Protein AF-A0A2M7CJ22-F1 (afdb_monomer)

pLDDT: mean 80.81, std 22.73, range [29.3, 98.69]

Sequence (287 aa):
MENFEKQFNQPKPPEEAKNPEPKQEVPSVSESPQSPPENLNKSTESPTENQKKVEGQEKNLKLEEIRHDVESISDRLGKPIEEGIKETVVMFKANELPTSDSCEGHIERGLPVPYVEVSPSNEPEERFVGQNEAFEKVAKKYNITPEEAKTSKIDEAYWEAMKECSQNEETEEYQKWNKENEKLLANSHNLLEEFYKERQVEPDEKLEIDEGVGNFRIHNGGEDYQPIIENGGEFSEEEKKARAEKLEKYRPEMKEFTTFLKEKYFNKGNLSERESESKDLKTMRKL

Structure (mmCIF, N/CA/C/O backbone):
data_AF-A0A2M7CJ22-F1
#
_entry.id   AF-A0A2M7CJ22-F1
#
loop_
_atom_site.group_PDB
_atom_site.id
_atom_site.type_symbol
_atom_site.label_atom_id
_atom_site.label_alt_id
_atom_site.label_comp_id
_atom_site.label_asym_id
_atom_site.label_entity_id
_atom_site.label_seq_id
_atom_site.pdbx_PDB_ins_code
_atom_site.Cartn_x
_atom_site.Cartn_y
_atom_site.Cartn_z
_atom_site.occupancy
_atom_site.B_iso_or_equiv
_atom_site.auth_seq_id
_atom_site.auth_comp_id
_atom_site.auth_asym_id
_atom_site.auth_atom_id
_atom_site.pdbx_PDB_model_num
ATOM 1 N N . MET A 1 1 ? -3.984 6.777 -23.350 1.00 39.31 1 MET A N 1
ATOM 2 C CA . MET A 1 1 ? -2.614 6.239 -23.197 1.00 39.31 1 MET A CA 1
ATOM 3 C C . MET A 1 1 ? -1.659 7.229 -22.521 1.00 39.31 1 MET A C 1
ATOM 5 O O . MET A 1 1 ? -0.644 6.778 -22.029 1.00 39.31 1 MET A O 1
ATOM 9 N N . GLU A 1 2 ? -1.984 8.522 -22.387 1.00 29.30 2 GLU A N 1
ATOM 10 C CA . GLU A 1 2 ? -1.102 9.534 -21.752 1.00 29.30 2 GLU A CA 1
ATOM 11 C C . GLU A 1 2 ? -1.024 9.487 -20.204 1.00 29.30 2 GLU A C 1
ATOM 13 O O . GLU A 1 2 ? -0.376 10.335 -19.605 1.00 29.30 2 GLU A O 1
ATOM 18 N N . ASN A 1 3 ? -1.672 8.522 -19.536 1.00 33.72 3 ASN A N 1
ATOM 19 C CA . ASN A 1 3 ? -1.789 8.491 -18.066 1.00 33.72 3 ASN A CA 1
ATOM 20 C C . ASN A 1 3 ? -0.863 7.481 -17.357 1.00 33.72 3 ASN A C 1
ATOM 22 O O . ASN A 1 3 ? -0.934 7.373 -16.140 1.00 33.72 3 ASN A O 1
ATOM 26 N N . PHE A 1 4 ? -0.023 6.734 -18.086 1.00 36.09 4 PHE A N 1
ATOM 27 C CA . PHE A 1 4 ? 0.809 5.656 -17.513 1.00 36.09 4 PHE A CA 1
ATOM 28 C C . PHE A 1 4 ? 2.272 6.053 -17.222 1.00 36.09 4 PHE A C 1
ATOM 30 O O . PHE A 1 4 ? 2.969 5.320 -16.533 1.00 36.09 4 PHE A O 1
ATOM 37 N N . GLU A 1 5 ? 2.747 7.204 -17.711 1.00 34.97 5 GLU A N 1
ATOM 38 C CA . GLU A 1 5 ? 4.165 7.621 -17.621 1.00 34.97 5 GLU A CA 1
ATOM 39 C C . GLU A 1 5 ? 4.524 8.413 -16.342 1.00 34.97 5 GLU A C 1
ATOM 41 O O . GLU A 1 5 ? 5.618 8.965 -16.249 1.00 34.97 5 GLU A O 1
ATOM 46 N N . LYS A 1 6 ? 3.614 8.533 -15.361 1.00 34.62 6 LYS A N 1
ATOM 47 C CA . LYS A 1 6 ? 3.785 9.443 -14.204 1.00 34.62 6 LYS A CA 1
ATOM 48 C C . LYS A 1 6 ? 4.106 8.802 -12.854 1.00 34.62 6 LYS A C 1
ATOM 50 O O . LYS A 1 6 ? 4.401 9.539 -11.916 1.00 34.62 6 LYS A O 1
ATOM 55 N N . GLN A 1 7 ? 4.055 7.481 -12.730 1.00 39.56 7 GLN A N 1
ATOM 56 C CA . GLN A 1 7 ? 4.363 6.787 -11.477 1.00 39.56 7 GLN A CA 1
ATOM 57 C C . GLN A 1 7 ? 5.668 5.986 -11.613 1.00 39.56 7 GLN A C 1
ATOM 59 O O . GLN A 1 7 ? 5.997 5.503 -12.693 1.00 39.56 7 GLN A O 1
ATOM 64 N N . PHE A 1 8 ? 6.374 5.828 -10.488 1.00 39.88 8 PHE A N 1
ATOM 65 C CA . PHE A 1 8 ? 7.567 4.982 -10.307 1.00 39.88 8 PHE A CA 1
ATOM 66 C C . PHE A 1 8 ? 8.873 5.470 -10.956 1.00 39.88 8 PHE A C 1
ATOM 68 O O . PHE A 1 8 ? 9.401 4.875 -11.890 1.00 39.88 8 PHE A O 1
ATOM 75 N N . ASN A 1 9 ? 9.473 6.493 -10.341 1.00 31.48 9 ASN A N 1
ATOM 76 C CA . ASN A 1 9 ? 10.910 6.746 -10.434 1.00 31.48 9 ASN A CA 1
ATOM 77 C C . ASN A 1 9 ? 11.497 6.686 -9.008 1.00 31.48 9 ASN A C 1
ATOM 79 O O . ASN A 1 9 ? 11.235 7.579 -8.204 1.00 31.48 9 ASN A O 1
ATOM 83 N N . GLN A 1 10 ? 12.203 5.601 -8.661 1.00 34.78 10 GLN A N 1
ATOM 84 C CA . GLN A 1 10 ? 12.826 5.399 -7.341 1.00 34.78 10 GLN A CA 1
ATOM 85 C C . GLN A 1 10 ? 14.351 5.220 -7.476 1.00 34.78 10 GLN A C 1
ATOM 87 O O . GLN A 1 10 ? 14.799 4.457 -8.338 1.00 34.78 10 GLN A O 1
ATOM 92 N N . PRO A 1 11 ? 15.172 5.867 -6.625 1.00 33.25 11 PRO A N 1
ATOM 93 C CA . PRO A 1 11 ? 16.627 5.754 -6.688 1.00 33.25 11 PRO A CA 1
ATOM 94 C C . PRO A 1 11 ? 17.157 4.398 -6.179 1.00 33.25 11 PRO A C 1
ATOM 96 O O . PRO A 1 11 ? 16.593 3.760 -5.292 1.00 33.25 11 PRO A O 1
ATOM 99 N N . LYS A 1 12 ? 18.294 3.962 -6.740 1.00 35.56 12 LYS A N 1
ATOM 100 C CA . LYS A 1 12 ? 18.978 2.701 -6.389 1.00 35.56 12 LYS A CA 1
ATOM 101 C C . LYS A 1 12 ? 19.556 2.742 -4.958 1.00 35.56 12 LYS A C 1
ATOM 103 O O . LYS A 1 12 ? 20.212 3.728 -4.621 1.00 35.56 12 LYS A O 1
ATOM 108 N N . PRO A 1 13 ? 19.428 1.668 -4.152 1.00 33.00 13 PRO A N 1
ATOM 109 C CA . PRO A 1 13 ? 20.112 1.565 -2.863 1.00 33.00 13 PRO A CA 1
ATOM 110 C C . PRO A 1 13 ? 21.631 1.324 -3.026 1.00 33.00 13 PRO A C 1
ATOM 112 O O . PRO A 1 13 ? 22.051 0.741 -4.031 1.00 33.00 13 PRO A O 1
ATOM 115 N N . PRO A 1 14 ? 22.461 1.750 -2.051 1.00 34.50 14 PRO A N 1
ATOM 116 C CA . PRO A 1 14 ? 23.910 1.549 -2.063 1.00 34.50 14 PRO A CA 1
ATOM 117 C C . PRO A 1 14 ? 24.340 0.123 -1.667 1.00 34.50 14 PRO A C 1
ATOM 119 O O . PRO A 1 14 ? 23.588 -0.640 -1.066 1.00 34.50 14 PRO A O 1
ATOM 122 N N . GLU A 1 15 ? 25.581 -0.211 -2.021 1.00 34.69 15 GLU A N 1
ATOM 123 C CA . GLU A 1 15 ? 26.183 -1.552 -1.981 1.00 34.69 15 GLU A CA 1
ATOM 124 C C . GLU A 1 15 ? 26.549 -2.027 -0.552 1.00 34.69 15 GLU A C 1
ATOM 126 O O . GLU A 1 15 ? 27.020 -1.246 0.278 1.00 34.69 15 GLU A O 1
ATOM 131 N N . GLU A 1 16 ? 26.334 -3.315 -0.251 1.00 35.34 16 GLU A N 1
ATOM 132 C CA . GLU A 1 16 ? 26.453 -3.881 1.106 1.00 35.34 16 GLU A CA 1
ATOM 133 C C . GLU A 1 16 ? 27.897 -4.052 1.618 1.00 35.34 16 GLU A C 1
ATOM 135 O O . GLU A 1 16 ? 28.786 -4.543 0.918 1.00 35.34 16 GLU A O 1
ATOM 140 N N . ALA A 1 17 ? 28.098 -3.800 2.918 1.00 34.69 17 ALA A N 1
ATOM 141 C CA . ALA A 1 17 ? 29.306 -4.179 3.652 1.00 34.69 17 ALA A CA 1
ATOM 142 C C . ALA A 1 17 ? 29.043 -5.389 4.572 1.00 34.69 17 ALA A C 1
ATOM 144 O O . ALA A 1 17 ? 28.195 -5.340 5.461 1.00 34.69 17 ALA A O 1
ATOM 145 N N . LYS A 1 18 ? 29.809 -6.474 4.393 1.00 43.41 18 LYS A N 1
ATOM 146 C CA . LYS A 1 18 ? 29.696 -7.718 5.182 1.00 43.41 18 LYS A CA 1
ATOM 147 C C . LYS A 1 18 ? 30.340 -7.600 6.569 1.00 43.41 18 LYS A C 1
ATOM 149 O O . LYS A 1 18 ? 31.459 -7.105 6.673 1.00 43.41 18 LYS A O 1
ATOM 154 N N . ASN A 1 19 ? 29.710 -8.176 7.599 1.00 35.16 19 ASN A N 1
ATOM 155 C CA . ASN A 1 19 ? 30.361 -8.575 8.861 1.00 35.16 19 ASN A CA 1
ATOM 156 C C . ASN A 1 19 ? 29.537 -9.668 9.604 1.00 35.16 19 ASN A C 1
ATOM 158 O O . ASN A 1 19 ? 28.451 -9.991 9.123 1.00 35.16 19 ASN A O 1
ATOM 162 N N . PRO A 1 20 ? 30.051 -10.340 10.664 1.00 37.25 20 PRO A N 1
ATOM 163 C CA . PRO A 1 20 ? 29.868 -11.789 10.812 1.00 37.25 20 PRO A CA 1
ATOM 164 C C . PRO A 1 20 ? 29.051 -12.241 12.044 1.00 37.25 20 PRO A C 1
ATOM 166 O O . PRO A 1 20 ? 28.600 -11.442 12.859 1.00 37.25 20 PRO A O 1
ATOM 169 N N . GLU A 1 21 ? 28.897 -13.564 12.150 1.00 41.34 21 GLU A N 1
ATOM 170 C CA . GLU A 1 21 ? 28.065 -14.334 13.091 1.00 41.34 21 GLU A CA 1
ATOM 171 C C . GLU A 1 21 ? 28.213 -13.996 14.597 1.00 41.34 21 GLU A C 1
ATOM 173 O O . GLU A 1 21 ? 29.332 -13.799 15.087 1.00 41.34 21 GLU A O 1
ATOM 178 N N . PRO A 1 22 ? 27.116 -14.065 15.383 1.00 37.06 22 PRO A N 1
ATOM 179 C CA . PRO A 1 22 ? 27.160 -14.058 16.844 1.00 37.06 22 PRO A CA 1
ATOM 180 C C . PRO A 1 22 ? 27.388 -15.465 17.434 1.00 37.06 22 PRO A C 1
ATOM 182 O O . PRO A 1 22 ? 26.879 -16.470 16.937 1.00 37.06 22 PRO A O 1
ATOM 185 N N . LYS A 1 23 ? 28.123 -15.538 18.551 1.00 34.84 23 LYS A N 1
ATOM 186 C CA . LYS A 1 23 ? 28.384 -16.785 19.295 1.00 34.84 23 LYS A CA 1
ATOM 187 C C . LYS A 1 23 ? 27.296 -17.088 20.329 1.00 34.84 23 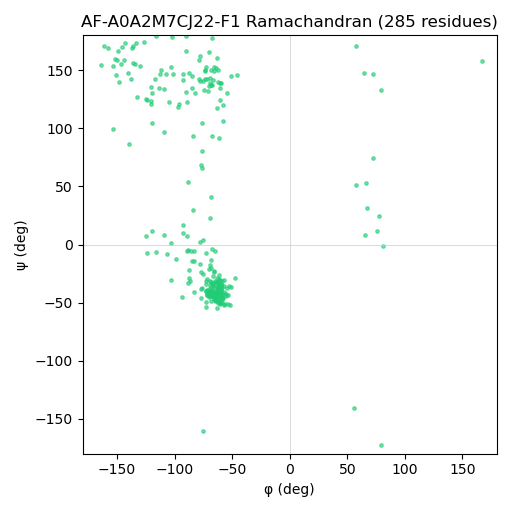LYS A C 1
ATOM 189 O O . LYS A 1 23 ? 26.767 -16.181 20.961 1.00 34.84 23 LYS A O 1
ATOM 194 N N . GLN A 1 24 ? 27.044 -18.378 20.546 1.00 39.25 24 GLN A N 1
ATOM 195 C CA . GLN A 1 24 ? 26.199 -18.906 21.623 1.00 39.25 24 GLN A CA 1
ATOM 196 C C . GLN A 1 24 ? 26.940 -18.940 22.970 1.00 39.25 24 GLN A C 1
ATOM 198 O O . GLN A 1 24 ? 28.089 -19.376 23.006 1.00 39.25 24 GLN A O 1
ATOM 203 N N . GLU A 1 25 ? 26.243 -18.644 24.072 1.00 35.12 25 GLU A N 1
ATOM 204 C CA . GLU A 1 25 ? 26.564 -19.157 25.417 1.00 35.12 25 GLU A CA 1
ATOM 205 C C . GLU A 1 25 ? 25.274 -19.514 26.188 1.00 35.12 25 GLU A C 1
ATOM 207 O O . GLU A 1 25 ? 24.228 -18.896 25.997 1.00 35.12 25 GLU A O 1
ATOM 212 N N . VAL A 1 26 ? 25.358 -20.534 27.052 1.00 42.78 26 VAL A N 1
ATOM 213 C CA . VAL A 1 26 ? 24.282 -21.068 27.917 1.00 42.78 26 VAL A CA 1
ATOM 214 C C . VAL A 1 26 ? 24.832 -21.372 29.316 1.00 42.78 26 VAL A C 1
ATOM 216 O O . VAL A 1 26 ? 25.966 -21.839 29.433 1.00 42.78 26 VAL A O 1
ATOM 219 N N . PRO A 1 27 ? 24.050 -21.123 30.382 1.00 45.03 27 PRO A N 1
ATOM 220 C CA . PRO A 1 27 ? 23.747 -22.167 31.390 1.00 45.03 27 PRO A CA 1
ATOM 221 C C . PRO A 1 27 ? 22.284 -22.044 31.934 1.00 45.03 27 PRO A C 1
ATOM 223 O O . PRO A 1 27 ? 21.664 -21.006 31.753 1.00 45.03 27 PRO A O 1
ATOM 226 N N . SER A 1 28 ? 21.554 -23.008 32.524 1.00 32.81 28 SER A N 1
ATOM 227 C CA . SER A 1 28 ? 21.846 -24.200 33.357 1.00 32.81 28 SER A CA 1
ATOM 228 C C . SER A 1 28 ? 22.138 -23.852 34.848 1.00 32.81 28 SER A C 1
ATOM 230 O O . SER A 1 28 ? 22.853 -22.894 35.111 1.00 32.81 28 SER A O 1
ATOM 232 N N . VAL A 1 29 ? 21.602 -24.488 35.912 1.00 37.25 29 VAL A N 1
ATOM 233 C CA . VAL A 1 29 ? 20.658 -25.619 36.143 1.00 37.25 29 VAL A CA 1
ATOM 234 C C . VAL A 1 29 ? 19.913 -25.386 37.491 1.00 37.25 29 VAL A C 1
ATOM 236 O O . VAL A 1 29 ? 20.568 -24.902 38.412 1.00 37.25 29 VAL A O 1
ATOM 239 N N . SER A 1 30 ? 18.626 -25.767 37.676 1.00 37.12 30 SER A N 1
ATOM 240 C CA . SER A 1 30 ? 18.137 -26.586 38.840 1.00 37.12 30 SER A CA 1
ATOM 241 C C . SER A 1 30 ? 16.607 -26.661 39.056 1.00 37.12 30 SER A C 1
ATOM 243 O O . SER A 1 30 ? 15.847 -25.831 38.568 1.00 37.12 30 SER A O 1
ATOM 245 N N . GLU A 1 31 ? 16.164 -27.709 39.768 1.00 35.84 31 GLU A N 1
ATOM 246 C CA . GLU A 1 31 ? 14.778 -28.205 39.867 1.00 35.84 31 GLU A CA 1
ATOM 247 C C . GLU A 1 31 ? 14.123 -28.032 41.264 1.00 35.84 31 GLU A C 1
ATOM 249 O O . GLU A 1 31 ? 14.793 -28.269 42.263 1.00 35.84 31 GLU A O 1
ATOM 254 N N . SER A 1 32 ? 12.792 -27.798 41.283 1.00 39.12 32 SER A N 1
ATOM 255 C CA . SER A 1 32 ? 11.738 -28.432 42.142 1.00 39.12 32 SER A CA 1
ATOM 256 C C . SER A 1 32 ? 11.824 -28.379 43.702 1.00 39.12 32 SER A C 1
ATOM 258 O O . SER A 1 32 ? 12.860 -27.993 44.233 1.00 39.12 32 SER A O 1
ATOM 260 N N . PRO A 1 33 ? 10.785 -28.780 44.504 1.00 48.53 33 PRO A N 1
ATOM 261 C CA . PRO A 1 33 ? 9.423 -29.293 44.188 1.00 48.53 33 PRO A CA 1
ATOM 262 C C . PRO A 1 33 ? 8.215 -28.718 45.021 1.00 48.53 33 PRO A C 1
ATOM 264 O O . PRO A 1 33 ? 8.416 -28.165 46.093 1.00 48.53 33 PRO A O 1
ATOM 267 N N . GLN A 1 34 ? 6.966 -29.045 44.599 1.00 34.81 34 GLN A N 1
ATOM 268 C CA . GLN A 1 34 ? 5.732 -29.314 45.422 1.00 34.81 34 GLN A CA 1
ATOM 269 C C . GLN A 1 34 ? 5.099 -28.181 46.297 1.00 34.81 34 GLN A C 1
ATOM 271 O O . GLN A 1 34 ? 5.806 -27.352 46.844 1.00 34.81 34 GLN A O 1
ATOM 276 N N . SER A 1 35 ? 3.777 -28.052 46.554 1.00 36.38 35 SER A N 1
ATOM 277 C CA . SER A 1 35 ? 2.513 -28.783 46.243 1.00 36.38 35 SER A CA 1
ATOM 278 C C . SER A 1 35 ? 1.282 -27.833 46.455 1.00 36.38 35 SER A C 1
ATOM 280 O O . SER A 1 35 ? 1.481 -26.741 46.985 1.00 36.38 35 SER A O 1
ATOM 282 N N . PRO A 1 36 ? 0.026 -28.179 46.062 1.00 55.88 36 PRO A N 1
ATOM 283 C CA . PRO A 1 36 ? -1.103 -27.224 45.945 1.00 55.88 36 PRO A CA 1
ATOM 284 C C . PRO A 1 36 ? -1.953 -27.043 47.226 1.00 55.88 36 PRO A C 1
ATOM 286 O O . PRO A 1 36 ? -1.736 -27.740 48.220 1.00 55.88 36 PRO A O 1
ATOM 289 N N . PRO A 1 37 ? -2.989 -26.176 47.180 1.00 47.19 37 PRO A N 1
ATOM 290 C CA . PRO A 1 37 ? -4.334 -26.751 47.317 1.00 47.19 37 PRO A CA 1
ATOM 291 C C . PRO A 1 37 ? -5.415 -26.207 46.358 1.00 47.19 37 PRO A C 1
ATOM 293 O O . PRO A 1 37 ? -5.265 -25.220 45.646 1.00 47.19 37 PRO A O 1
ATOM 296 N N . GLU A 1 38 ? -6.522 -26.938 46.399 1.00 41.19 38 GLU A N 1
ATOM 297 C CA . GLU A 1 38 ? -7.803 -26.827 45.704 1.00 41.19 38 GLU A CA 1
ATOM 298 C C . GLU A 1 38 ? -8.438 -25.426 45.639 1.00 41.19 38 GLU A C 1
ATOM 300 O O . GLU A 1 38 ? -8.493 -24.704 46.634 1.00 41.19 38 GLU A O 1
ATOM 305 N N . ASN A 1 39 ? -9.124 -25.140 44.523 1.00 37.56 39 ASN A N 1
ATOM 306 C CA . ASN A 1 39 ? -10.459 -24.538 44.610 1.00 37.56 39 ASN A CA 1
ATOM 307 C C . ASN A 1 39 ? -11.329 -24.879 43.382 1.00 37.56 39 ASN A C 1
ATOM 309 O O . ASN A 1 39 ? -11.212 -24.261 42.323 1.00 37.56 39 ASN A O 1
ATOM 313 N N . LEU A 1 40 ? -12.222 -25.870 43.515 1.00 44.12 40 LEU A N 1
ATOM 314 C CA . LEU A 1 40 ? -13.258 -26.154 42.513 1.00 44.12 40 LEU A CA 1
ATOM 315 C C . LEU A 1 40 ? -14.389 -25.121 42.629 1.00 44.12 40 LEU A C 1
ATOM 317 O O . LEU A 1 40 ? -15.452 -25.399 43.186 1.00 44.12 40 LEU A O 1
ATOM 321 N N . ASN A 1 41 ? -14.191 -23.935 42.054 1.00 43.41 41 ASN A N 1
ATOM 322 C CA . ASN A 1 41 ? -15.297 -23.005 41.863 1.00 43.41 41 ASN A CA 1
ATOM 323 C C . ASN A 1 41 ? -16.032 -23.373 40.567 1.00 43.41 41 ASN A C 1
ATOM 325 O O . ASN A 1 41 ? -15.636 -22.991 39.466 1.00 43.41 41 ASN A O 1
ATOM 329 N N . LYS A 1 42 ? -17.078 -24.197 40.696 1.00 47.00 42 LYS A N 1
ATOM 330 C CA . LYS A 1 42 ? -17.899 -24.676 39.576 1.00 47.00 42 LYS A CA 1
ATOM 331 C C . LYS A 1 42 ? -18.870 -23.578 39.128 1.00 47.00 42 LYS A C 1
ATOM 333 O O . LYS A 1 42 ? -20.078 -23.693 39.333 1.00 47.00 42 LYS A O 1
ATOM 338 N N . SER A 1 43 ? -18.326 -22.511 38.545 1.00 49.50 43 SER A N 1
ATOM 339 C CA . SER A 1 43 ? -19.103 -21.416 37.968 1.00 49.50 43 SER A CA 1
ATOM 340 C C . SER A 1 43 ? -20.041 -21.952 36.893 1.00 49.50 43 SER A C 1
ATOM 342 O O . SER A 1 43 ? -19.608 -22.520 35.891 1.00 49.50 43 SER A O 1
ATOM 344 N N . THR A 1 44 ? -21.339 -21.756 37.098 1.00 48.25 44 THR A N 1
ATOM 345 C CA . THR A 1 44 ? -22.371 -21.966 36.083 1.00 48.25 44 THR A CA 1
ATOM 346 C C . THR A 1 44 ? -22.357 -20.797 35.097 1.00 48.25 44 THR A C 1
ATOM 348 O O . THR A 1 44 ? -23.302 -20.011 35.062 1.00 48.25 44 THR A O 1
ATOM 351 N N . GLU A 1 45 ? -21.268 -20.661 34.335 1.00 47.84 45 GLU A N 1
ATOM 352 C CA . GLU A 1 45 ? -21.232 -19.784 33.158 1.00 47.84 45 GLU A CA 1
ATOM 353 C C . GLU A 1 45 ? -22.299 -20.273 32.171 1.00 47.84 45 GLU A C 1
ATOM 355 O O . GLU A 1 45 ? -22.456 -21.480 31.942 1.00 47.84 45 GLU A O 1
ATOM 360 N N . SER A 1 46 ? -23.074 -19.343 31.614 1.00 52.69 46 SER A N 1
ATOM 361 C CA . SER A 1 46 ? -24.076 -19.705 30.608 1.00 52.69 46 SER A CA 1
ATOM 362 C C . SER A 1 46 ? -23.385 -20.235 29.337 1.00 52.69 46 SER A C 1
ATOM 364 O O . SER A 1 46 ? -22.254 -19.828 29.051 1.00 52.69 46 SER A O 1
ATOM 366 N N . PRO A 1 47 ? -24.022 -21.113 28.532 1.00 60.94 47 PRO A N 1
ATOM 367 C CA . PRO A 1 47 ? -23.407 -21.626 27.303 1.00 60.94 47 PRO A CA 1
ATOM 368 C C . PRO A 1 47 ? -22.891 -20.519 26.369 1.00 60.94 47 PRO A C 1
ATOM 370 O O . PRO A 1 47 ? -21.821 -20.661 25.784 1.00 60.94 47 PRO A O 1
ATOM 373 N N . THR A 1 48 ? -23.609 -19.395 26.304 1.00 61.41 48 THR A N 1
ATOM 374 C CA . THR A 1 48 ? -23.269 -18.195 25.523 1.00 61.41 48 THR A CA 1
ATOM 375 C C . THR A 1 48 ? -22.020 -17.474 26.046 1.00 61.41 48 THR A C 1
ATOM 377 O O . THR A 1 48 ? -21.192 -17.007 25.271 1.00 61.41 48 THR A O 1
ATOM 380 N N . GLU A 1 49 ? -21.852 -17.394 27.366 1.00 62.44 49 GLU A N 1
ATOM 381 C CA . GLU A 1 49 ? -20.723 -16.712 28.012 1.00 62.44 49 GLU A CA 1
ATOM 382 C C . GLU A 1 49 ? -19.417 -17.496 27.834 1.00 62.44 49 GLU A C 1
ATOM 384 O O . GLU A 1 49 ? -18.385 -16.928 27.473 1.00 62.44 49 GLU A O 1
ATOM 389 N N . ASN A 1 50 ? -19.486 -18.824 27.967 1.00 67.88 50 ASN A N 1
ATOM 390 C CA . ASN A 1 50 ? -18.344 -19.704 27.729 1.00 67.88 50 ASN A CA 1
ATOM 391 C C . ASN A 1 50 ? -17.953 -19.748 26.232 1.00 67.88 50 ASN A C 1
ATOM 393 O O . ASN A 1 50 ? -16.773 -19.824 25.904 1.00 67.88 50 ASN A O 1
ATOM 397 N N . GLN A 1 51 ? -18.915 -19.620 25.306 1.00 66.19 51 GLN A N 1
ATOM 398 C CA . GLN A 1 51 ? -18.630 -19.503 23.866 1.00 66.19 51 GLN A CA 1
ATOM 399 C C . GLN A 1 51 ? -17.870 -18.214 23.515 1.00 66.19 51 GLN A C 1
ATOM 401 O O . GLN A 1 51 ? -16.831 -18.286 22.859 1.00 66.19 51 GLN A O 1
ATOM 406 N N . LYS A 1 52 ? -18.315 -17.048 24.007 1.00 70.62 52 LYS A N 1
ATOM 407 C CA . LYS A 1 52 ? -17.629 -15.762 23.752 1.00 70.62 52 LYS A CA 1
ATOM 408 C C . LYS A 1 52 ? -16.212 -15.719 24.330 1.00 70.62 52 LYS A C 1
ATOM 410 O O . LYS A 1 52 ? -15.317 -15.105 23.752 1.00 70.62 52 LYS A O 1
ATOM 415 N N . LYS A 1 53 ? -15.994 -16.412 25.448 1.00 72.00 53 LYS A N 1
ATOM 416 C CA . LYS A 1 53 ? -14.686 -16.583 26.094 1.00 72.00 53 LYS A CA 1
ATOM 417 C C . LYS A 1 53 ? -13.711 -17.392 25.228 1.00 72.00 53 LYS A C 1
ATOM 419 O O . LYS A 1 53 ? -12.556 -16.994 25.107 1.00 72.00 53 LYS A O 1
ATOM 424 N N . VAL A 1 54 ? -14.182 -18.463 24.581 1.00 75.94 54 VAL A N 1
ATOM 425 C CA . VAL A 1 54 ? -13.380 -19.275 23.645 1.00 75.94 54 VAL A CA 1
ATOM 426 C C . VAL A 1 54 ? -13.082 -18.512 22.347 1.00 75.94 54 VAL A C 1
ATOM 428 O O . VAL A 1 54 ? -11.923 -18.461 21.945 1.00 75.94 54 VAL A O 1
ATOM 431 N N . GLU A 1 55 ? -14.068 -17.837 21.740 1.00 77.62 55 GLU A N 1
ATOM 432 C CA . GLU A 1 55 ? -13.842 -17.006 20.538 1.00 77.62 55 GLU A CA 1
ATOM 433 C C . GLU A 1 55 ? -12.822 -15.883 20.813 1.00 77.62 55 GLU A C 1
ATOM 435 O O . GLU A 1 55 ? -11.921 -15.624 20.013 1.00 77.62 55 GLU A O 1
ATOM 440 N N . GLY A 1 56 ? -12.916 -15.240 21.982 1.00 81.81 56 GLY A N 1
ATOM 441 C CA . GLY A 1 56 ? -11.945 -14.239 22.420 1.00 81.81 56 GLY A CA 1
ATOM 442 C C . GLY A 1 56 ? -10.531 -14.805 22.589 1.00 81.81 56 GLY A C 1
ATOM 443 O O . GLY A 1 56 ? -9.562 -14.123 22.262 1.00 81.81 56 GLY A O 1
ATOM 444 N N . GLN A 1 57 ? -10.383 -16.045 23.061 1.00 84.19 57 GLN A N 1
ATOM 445 C CA . GLN A 1 57 ? -9.078 -16.707 23.162 1.00 84.19 57 GLN A CA 1
ATOM 446 C C . GLN A 1 57 ? -8.491 -17.032 21.782 1.00 84.19 57 GLN A C 1
ATOM 448 O O . GLN A 1 57 ? -7.325 -16.726 21.543 1.00 84.19 57 GLN A O 1
ATOM 453 N N . GLU A 1 58 ? -9.294 -17.565 20.859 1.00 88.06 58 GLU A N 1
ATOM 454 C CA . GLU A 1 58 ? -8.865 -17.870 19.487 1.00 88.06 58 GLU A CA 1
ATOM 455 C C . GLU A 1 58 ? -8.410 -16.609 18.734 1.00 88.06 58 GLU A C 1
ATOM 457 O O . GLU A 1 58 ? -7.330 -16.593 18.141 1.00 88.06 58 GLU A O 1
ATOM 462 N N . LYS A 1 59 ? -9.164 -15.503 18.841 1.00 89.50 59 LYS A N 1
ATOM 463 C CA . LYS A 1 59 ? -8.771 -14.213 18.247 1.00 89.50 59 LYS A CA 1
ATOM 464 C C . LYS A 1 59 ? -7.462 -13.663 18.798 1.00 89.50 59 LYS A C 1
ATOM 466 O O . LYS A 1 59 ? -6.718 -13.046 18.038 1.00 89.50 59 LYS A O 1
ATOM 471 N N . ASN A 1 60 ? -7.186 -13.858 20.089 1.00 92.38 60 ASN A N 1
ATOM 472 C CA . ASN A 1 60 ? -5.915 -13.448 20.683 1.00 92.38 60 ASN A CA 1
ATOM 473 C C . ASN A 1 60 ? -4.759 -14.328 20.185 1.00 92.38 60 ASN A C 1
ATOM 475 O O . ASN A 1 60 ? -3.735 -13.782 19.797 1.00 92.38 60 ASN A O 1
ATOM 479 N N . LEU A 1 61 ? -4.932 -15.653 20.110 1.00 93.31 61 LEU A N 1
ATOM 480 C CA . LEU A 1 61 ? -3.905 -16.556 19.566 1.00 93.31 61 LEU A CA 1
ATOM 481 C C . LEU A 1 61 ? -3.551 -16.202 18.114 1.00 93.31 61 LEU A C 1
ATOM 483 O O . LEU A 1 61 ? -2.385 -15.957 17.819 1.00 93.31 61 LEU A O 1
ATOM 487 N N . LYS A 1 62 ? -4.558 -16.053 17.242 1.00 95.31 62 LYS A N 1
ATOM 488 C CA . LYS A 1 62 ? -4.357 -15.622 15.849 1.00 95.31 62 LYS A CA 1
ATOM 489 C C . LYS A 1 62 ? -3.695 -14.240 15.754 1.00 95.31 62 LYS A C 1
ATOM 491 O O . LYS A 1 62 ? -2.922 -13.987 14.836 1.00 95.31 62 LYS A O 1
ATOM 496 N N . LEU A 1 63 ? -3.981 -13.332 16.690 1.00 96.94 63 LEU A N 1
ATOM 497 C CA . LEU A 1 63 ? -3.353 -12.011 16.711 1.00 96.94 63 LEU A CA 1
ATOM 498 C C . LEU A 1 63 ? -1.868 -12.077 17.106 1.00 96.94 63 LEU A C 1
ATOM 500 O O . LEU A 1 63 ? -1.058 -11.379 16.501 1.00 96.94 63 LEU A O 1
ATOM 504 N N . GLU A 1 64 ? -1.498 -12.921 18.069 1.00 97.44 64 GLU A N 1
ATOM 505 C CA . GLU A 1 64 ? -0.089 -13.147 18.424 1.00 97.44 64 GLU A CA 1
ATOM 506 C C . GLU A 1 64 ? 0.686 -13.840 17.290 1.00 97.44 64 GLU A C 1
ATOM 508 O O . GLU A 1 64 ? 1.830 -13.475 17.025 1.00 97.44 64 GLU A O 1
ATOM 513 N N . GLU A 1 65 ? 0.058 -14.762 16.550 1.00 97.75 65 GLU A N 1
ATOM 514 C CA . GLU A 1 65 ? 0.637 -15.340 15.325 1.00 97.75 65 GLU A CA 1
ATOM 515 C C . GLU A 1 65 ? 0.926 -14.260 14.267 1.00 97.75 65 GLU A C 1
ATOM 517 O O . GLU A 1 65 ? 2.023 -14.221 13.712 1.00 97.75 65 GLU A O 1
ATOM 522 N N . ILE A 1 66 ? -0.013 -13.332 14.035 1.00 98.12 66 ILE A N 1
ATOM 523 C CA . ILE A 1 66 ? 0.177 -12.204 13.103 1.00 98.12 66 ILE A CA 1
ATOM 524 C C . ILE A 1 66 ? 1.273 -11.247 13.597 1.00 98.12 66 ILE A C 1
ATOM 526 O O . ILE A 1 66 ? 2.047 -10.744 12.786 1.00 98.12 66 ILE A O 1
ATOM 530 N N . ARG A 1 67 ? 1.380 -10.998 14.909 1.00 98.44 67 ARG A N 1
ATOM 531 C CA . ARG A 1 67 ? 2.474 -10.190 15.478 1.00 98.44 67 ARG A CA 1
ATOM 532 C C . ARG A 1 67 ? 3.836 -10.836 15.254 1.00 98.44 67 ARG A C 1
ATOM 534 O O . ARG A 1 67 ? 4.762 -10.145 14.847 1.00 98.44 67 ARG A O 1
ATOM 541 N N . HIS A 1 68 ? 3.946 -12.144 15.477 1.00 97.88 68 HIS A N 1
ATOM 542 C CA . HIS A 1 68 ? 5.180 -12.886 15.229 1.00 97.88 68 HIS A CA 1
ATOM 543 C C . HIS A 1 68 ? 5.557 -12.896 13.738 1.00 97.88 68 HIS A C 1
ATOM 545 O O . HIS A 1 68 ? 6.726 -12.723 13.402 1.00 97.88 68 HIS A O 1
ATOM 551 N N . ASP A 1 69 ? 4.581 -13.074 12.841 1.00 97.06 69 ASP A N 1
ATOM 552 C CA . ASP A 1 69 ? 4.781 -12.937 11.393 1.00 97.06 69 ASP A CA 1
ATOM 553 C C . ASP A 1 69 ? 5.322 -11.540 11.044 1.00 97.06 69 ASP A C 1
ATOM 555 O O . ASP A 1 69 ? 6.384 -11.434 10.438 1.00 97.06 69 ASP A O 1
ATOM 559 N N . VAL A 1 70 ? 4.669 -10.471 11.518 1.00 97.81 70 VAL A N 1
ATOM 560 C CA . VAL A 1 70 ? 5.085 -9.074 11.290 1.00 97.81 70 VAL A CA 1
ATOM 561 C C . VAL A 1 70 ? 6.483 -8.761 11.834 1.00 97.81 70 VAL A C 1
ATOM 563 O O . VAL A 1 70 ? 7.239 -8.070 11.158 1.00 97.81 70 VAL A O 1
ATOM 566 N N . GLU A 1 71 ? 6.863 -9.292 12.999 1.00 97.25 71 GLU A N 1
ATOM 567 C CA . GLU A 1 71 ? 8.212 -9.107 13.562 1.00 97.25 71 GLU A CA 1
ATOM 568 C C . GLU A 1 71 ? 9.310 -9.780 12.716 1.00 97.25 71 GLU A C 1
ATOM 570 O O . GLU A 1 71 ? 10.468 -9.374 12.766 1.00 97.25 71 GLU A O 1
ATOM 575 N N . SER A 1 72 ? 8.957 -10.792 11.915 1.00 96.69 72 SER A N 1
ATOM 576 C CA . SER A 1 72 ? 9.893 -11.476 11.014 1.00 96.69 72 SER A CA 1
ATOM 577 C C . SER A 1 72 ? 10.058 -10.808 9.641 1.00 96.69 72 SER A C 1
ATOM 579 O O . SER A 1 72 ? 10.903 -11.238 8.853 1.00 96.69 72 SER A O 1
ATOM 581 N N . ILE A 1 73 ? 9.273 -9.766 9.339 1.00 95.75 73 ILE A N 1
ATOM 582 C CA . ILE A 1 73 ? 9.332 -9.055 8.056 1.00 95.75 73 ILE A CA 1
ATOM 583 C C . ILE A 1 73 ? 10.467 -8.037 8.074 1.00 95.75 73 ILE A C 1
ATOM 585 O O . ILE A 1 73 ? 10.532 -7.176 8.953 1.00 95.75 73 ILE A O 1
ATOM 589 N N . SER A 1 74 ? 11.285 -8.080 7.024 1.00 93.56 74 SER A N 1
ATOM 590 C CA . SER A 1 74 ? 12.297 -7.069 6.739 1.00 93.56 74 SER A CA 1
ATOM 591 C C . SER A 1 74 ? 12.225 -6.585 5.293 1.00 93.56 74 SER A C 1
ATOM 593 O O . SER A 1 74 ? 11.813 -7.323 4.396 1.00 93.56 74 SER A O 1
ATOM 595 N N . ASP A 1 75 ? 12.674 -5.351 5.064 1.00 89.44 75 ASP A N 1
ATOM 596 C CA . ASP A 1 75 ? 12.872 -4.789 3.730 1.00 89.44 75 ASP A CA 1
ATOM 597 C C . ASP A 1 75 ? 14.026 -5.485 2.971 1.00 89.44 75 ASP A C 1
ATOM 599 O O . ASP A 1 75 ? 14.740 -6.352 3.486 1.00 89.44 75 ASP A O 1
ATOM 603 N N . ARG A 1 76 ? 14.257 -5.066 1.720 1.00 85.69 76 ARG A N 1
ATOM 604 C CA . ARG A 1 76 ? 15.353 -5.581 0.872 1.00 85.69 76 ARG A CA 1
ATOM 605 C C . ARG A 1 76 ? 16.765 -5.263 1.399 1.00 85.69 76 ARG A C 1
ATOM 607 O O . ARG A 1 76 ? 17.731 -5.714 0.795 1.00 85.69 76 ARG A O 1
ATOM 614 N N . LEU A 1 77 ? 16.887 -4.485 2.476 1.00 88.31 77 LEU A N 1
ATOM 615 C CA . LEU A 1 77 ? 18.129 -4.134 3.172 1.00 88.31 77 LEU A CA 1
ATOM 616 C C . LEU A 1 77 ? 18.230 -4.830 4.546 1.00 88.31 77 LEU A C 1
ATOM 618 O O . LEU A 1 77 ? 19.117 -4.502 5.337 1.00 88.31 77 LEU A O 1
ATOM 622 N N . GLY A 1 78 ? 17.315 -5.756 4.857 1.00 93.06 78 GLY A N 1
ATOM 623 C CA . GLY A 1 78 ? 17.268 -6.479 6.126 1.00 93.06 78 GLY A CA 1
ATOM 624 C C . GLY A 1 78 ? 16.738 -5.665 7.312 1.00 93.06 78 GLY A C 1
ATOM 625 O O . GLY A 1 78 ? 16.866 -6.120 8.450 1.00 93.06 78 GLY A O 1
ATOM 626 N N . LYS A 1 79 ? 16.144 -4.486 7.090 1.00 93.25 79 LYS A N 1
ATOM 627 C CA . LYS A 1 79 ? 15.591 -3.640 8.160 1.00 93.25 79 LYS A CA 1
ATOM 628 C C . LYS A 1 79 ? 14.162 -4.067 8.511 1.00 93.25 79 LYS A C 1
ATOM 630 O O . LYS A 1 79 ? 13.375 -4.253 7.586 1.00 93.25 79 LYS A O 1
ATOM 635 N N . PRO A 1 80 ? 13.806 -4.181 9.802 1.00 96.94 80 PRO A N 1
ATOM 636 C CA . PRO A 1 80 ? 12.455 -4.544 10.217 1.00 96.94 80 PRO A CA 1
ATOM 637 C C . PRO A 1 80 ? 11.448 -3.419 9.942 1.00 96.94 80 PRO A C 1
ATOM 639 O O . PRO A 1 80 ? 11.828 -2.263 9.737 1.00 96.94 80 PRO A O 1
ATOM 642 N N . ILE A 1 81 ? 10.156 -3.752 10.013 1.00 97.31 81 ILE A N 1
ATOM 643 C CA . ILE A 1 81 ? 9.063 -2.769 9.970 1.00 97.31 81 ILE A CA 1
ATOM 644 C C . ILE A 1 81 ? 9.188 -1.762 11.123 1.00 97.31 81 ILE A C 1
ATOM 646 O O . ILE A 1 81 ? 9.491 -2.112 12.265 1.00 97.31 81 ILE A O 1
ATOM 650 N N . GLU A 1 82 ? 8.928 -0.497 10.805 1.00 96.81 82 GLU A N 1
ATOM 651 C CA . GLU A 1 82 ? 9.159 0.652 11.676 1.00 96.81 82 GLU A CA 1
ATOM 652 C C . GLU A 1 82 ? 8.166 0.685 12.852 1.00 96.81 82 GLU A C 1
ATOM 654 O O . GLU A 1 82 ? 6.953 0.541 12.675 1.00 96.81 82 GLU A O 1
ATOM 659 N N . GLU A 1 83 ? 8.669 0.885 14.075 1.00 97.12 83 GLU A N 1
ATOM 660 C CA . GLU A 1 83 ? 7.877 0.763 15.312 1.00 97.12 83 GLU A CA 1
ATOM 661 C C . GLU A 1 83 ? 6.640 1.677 15.351 1.00 97.12 83 GLU A C 1
ATOM 663 O O . GLU A 1 83 ? 5.620 1.313 15.939 1.00 97.12 83 GLU A O 1
ATOM 668 N N . GLY A 1 84 ? 6.684 2.850 14.707 1.00 97.06 84 GLY A N 1
ATOM 669 C CA . GLY A 1 84 ? 5.552 3.773 14.657 1.00 97.06 84 GLY A CA 1
ATOM 670 C C . GLY A 1 84 ? 4.362 3.291 13.822 1.00 97.06 84 GLY A C 1
ATOM 671 O O . GLY A 1 84 ? 3.268 3.827 14.017 1.00 97.06 84 GLY A O 1
ATOM 672 N N . ILE A 1 85 ? 4.552 2.294 12.944 1.00 98.19 85 ILE A N 1
ATOM 673 C CA . ILE A 1 85 ? 3.510 1.715 12.073 1.00 98.19 85 ILE A CA 1
ATOM 674 C C . ILE A 1 85 ? 3.336 0.190 12.236 1.00 98.19 85 ILE A C 1
ATOM 676 O O . ILE A 1 85 ? 2.371 -0.379 11.728 1.00 98.19 85 ILE A O 1
ATOM 680 N N . LYS A 1 86 ? 4.201 -0.490 13.000 1.00 98.38 86 LYS A N 1
ATOM 681 C CA . LYS A 1 86 ? 4.176 -1.953 13.185 1.00 98.38 86 LYS A CA 1
ATOM 682 C C . LYS A 1 86 ? 2.802 -2.506 13.615 1.00 98.38 86 LYS A C 1
ATOM 684 O O . LYS A 1 86 ? 2.264 -3.380 12.942 1.00 98.38 86 LYS A O 1
ATOM 689 N N . GLU A 1 87 ? 2.171 -1.971 14.668 1.00 98.56 87 GLU A N 1
ATOM 690 C CA . GLU A 1 87 ? 0.817 -2.412 15.088 1.00 98.56 87 GLU A CA 1
ATOM 691 C C . GLU A 1 87 ? -0.263 -2.057 14.038 1.00 98.56 87 GLU A C 1
ATOM 693 O O . GLU A 1 87 ? -1.244 -2.789 13.923 1.00 98.56 87 GLU A O 1
ATOM 698 N N . THR A 1 88 ? -0.086 -1.014 13.211 1.00 98.69 88 THR A N 1
ATOM 699 C CA . THR A 1 88 ? -0.973 -0.744 12.058 1.00 98.69 88 THR A CA 1
ATOM 700 C C . THR A 1 88 ? -0.945 -1.912 11.077 1.00 98.69 88 THR A C 1
ATOM 702 O O . THR A 1 88 ? -2.001 -2.444 10.738 1.00 98.69 88 THR A O 1
ATOM 705 N N . VAL A 1 89 ? 0.247 -2.383 10.694 1.00 98.69 89 VAL A N 1
ATOM 706 C CA . VAL A 1 89 ? 0.422 -3.543 9.799 1.00 98.69 89 VAL A CA 1
ATOM 707 C C . VAL A 1 89 ? -0.218 -4.807 10.392 1.00 98.69 89 VAL A C 1
ATOM 709 O O . VAL A 1 89 ? -0.940 -5.524 9.695 1.00 98.69 89 VAL A O 1
ATOM 712 N N . VAL A 1 90 ? -0.041 -5.049 11.699 1.00 98.69 90 VAL A N 1
ATOM 713 C CA . VAL A 1 90 ? -0.709 -6.153 12.417 1.00 98.69 90 VAL A CA 1
ATOM 714 C C . VAL A 1 90 ? -2.238 -6.026 12.327 1.00 98.69 90 VAL A C 1
ATOM 716 O O . VAL A 1 90 ? -2.916 -7.008 12.023 1.00 98.69 90 VAL A O 1
ATOM 719 N N . MET A 1 91 ? -2.805 -4.835 12.558 1.00 98.62 91 MET A N 1
ATOM 720 C CA . MET A 1 91 ? -4.260 -4.620 12.521 1.00 98.62 91 MET A CA 1
ATOM 721 C C . MET A 1 91 ? -4.860 -4.719 11.112 1.00 98.62 91 MET A C 1
ATOM 723 O O . MET A 1 91 ? -5.999 -5.177 10.982 1.00 98.62 91 MET A O 1
ATOM 727 N N . PHE A 1 92 ? -4.115 -4.344 10.068 1.00 98.62 92 PHE A N 1
ATOM 728 C CA . PHE A 1 92 ? -4.501 -4.573 8.671 1.00 98.62 92 PHE A CA 1
ATOM 729 C C . PHE A 1 92 ? -4.592 -6.077 8.382 1.00 98.62 92 PHE A C 1
ATOM 731 O O . PHE A 1 92 ? -5.666 -6.570 8.023 1.00 98.62 92 PHE A O 1
ATOM 738 N N . LYS A 1 93 ? -3.520 -6.834 8.661 1.00 98.25 93 LYS A N 1
ATOM 739 C CA . LYS A 1 93 ? -3.498 -8.298 8.492 1.00 98.25 93 LYS A CA 1
ATOM 740 C C . LYS A 1 93 ? -4.598 -8.998 9.297 1.00 98.25 93 LYS A C 1
ATOM 742 O O . LYS A 1 93 ? -5.285 -9.874 8.770 1.00 98.25 93 LYS A O 1
ATOM 747 N N . ALA A 1 94 ? -4.834 -8.578 10.542 1.00 97.81 94 ALA A N 1
ATOM 748 C CA . ALA A 1 94 ? -5.909 -9.107 11.388 1.00 97.81 94 ALA A CA 1
ATOM 749 C C . ALA A 1 94 ? -7.317 -8.845 10.815 1.00 97.81 94 ALA A C 1
ATOM 751 O O . ALA A 1 94 ? -8.231 -9.644 11.030 1.00 97.81 94 ALA A O 1
ATOM 752 N N . ASN A 1 95 ? -7.495 -7.769 10.042 1.00 97.50 95 ASN A N 1
ATOM 753 C CA . ASN A 1 95 ? -8.741 -7.446 9.341 1.00 97.50 95 ASN A CA 1
ATOM 754 C C . ASN A 1 95 ? -8.816 -7.983 7.904 1.00 97.50 95 ASN A C 1
ATOM 756 O O . ASN A 1 95 ? -9.710 -7.576 7.161 1.00 97.50 95 ASN A O 1
ATOM 760 N N . GLU A 1 96 ? -7.958 -8.949 7.558 1.00 96.88 96 GLU A N 1
ATOM 761 C CA . GLU A 1 96 ? -7.944 -9.641 6.261 1.00 96.88 96 GLU A CA 1
ATOM 762 C C . GLU A 1 96 ? -7.537 -8.713 5.100 1.00 96.88 96 GLU A C 1
ATOM 764 O O . GLU A 1 96 ? -7.963 -8.899 3.963 1.00 96.88 96 GLU A O 1
ATOM 769 N N . LEU A 1 97 ? -6.673 -7.732 5.395 1.00 98.06 97 LEU A N 1
ATOM 770 C CA . LEU A 1 97 ? -5.955 -6.903 4.424 1.00 98.06 97 LEU A CA 1
ATOM 771 C C . LEU A 1 97 ? -4.464 -7.299 4.436 1.00 98.06 97 LEU A C 1
ATOM 773 O O . LEU A 1 97 ? -3.729 -6.861 5.326 1.00 98.06 97 LEU A O 1
ATOM 777 N N . PRO A 1 98 ? -3.995 -8.163 3.514 1.00 97.56 98 PRO A N 1
ATOM 778 C CA . PRO A 1 98 ? -2.582 -8.517 3.423 1.00 97.56 98 PRO A CA 1
ATOM 779 C C . PRO A 1 98 ? -1.759 -7.313 2.951 1.00 97.56 98 PRO A C 1
ATOM 781 O O . PRO A 1 98 ? -2.161 -6.592 2.044 1.00 97.56 98 PRO A O 1
ATOM 784 N N . THR A 1 99 ? -0.606 -7.096 3.577 1.00 97.81 99 THR A N 1
ATOM 785 C CA . THR A 1 99 ? 0.235 -5.910 3.361 1.00 97.81 99 THR A CA 1
ATOM 786 C C . THR A 1 99 ? 1.514 -6.261 2.603 1.00 97.81 99 THR A C 1
ATOM 788 O O . THR A 1 99 ? 2.191 -7.215 3.002 1.00 97.81 99 THR A O 1
ATOM 791 N N . SER A 1 100 ? 1.883 -5.480 1.585 1.00 95.94 100 SER A N 1
ATOM 792 C CA . SER A 1 100 ? 3.134 -5.648 0.817 1.00 95.94 100 SER A CA 1
ATOM 793 C C . SER A 1 100 ? 4.236 -4.650 1.176 1.00 95.94 100 SER A C 1
ATOM 795 O O . SER A 1 100 ? 5.409 -5.010 1.111 1.00 95.94 100 SER A O 1
ATOM 797 N N . ASP A 1 101 ? 3.879 -3.432 1.588 1.00 95.44 101 ASP A N 1
ATOM 798 C CA . ASP A 1 101 ? 4.820 -2.355 1.925 1.00 95.44 101 ASP A CA 1
ATOM 799 C C . ASP A 1 101 ? 4.220 -1.430 3.004 1.00 95.44 101 ASP A C 1
ATOM 801 O O . ASP A 1 101 ? 3.001 -1.390 3.198 1.00 95.44 101 ASP A O 1
ATOM 805 N N . SER A 1 102 ? 5.055 -0.691 3.736 1.00 96.88 102 SER A N 1
ATOM 806 C CA . SER A 1 102 ? 4.606 0.302 4.726 1.00 96.88 102 SER A CA 1
ATOM 807 C C . SER A 1 102 ? 5.722 1.271 5.121 1.00 96.88 102 SER A C 1
ATOM 809 O O . SER A 1 102 ? 6.898 0.918 5.092 1.00 96.88 102 SER A O 1
ATOM 811 N N . CYS A 1 103 ? 5.356 2.475 5.559 1.00 95.38 103 CYS A N 1
ATOM 812 C CA . CYS A 1 103 ? 6.297 3.474 6.073 1.00 95.38 103 CYS A CA 1
ATOM 813 C C . CYS A 1 103 ? 5.627 4.330 7.151 1.00 95.38 103 CYS A C 1
ATOM 815 O O . CYS A 1 103 ? 4.482 4.740 6.971 1.00 95.38 103 CYS A O 1
ATOM 817 N N . GLU A 1 104 ? 6.328 4.671 8.240 1.00 96.06 104 GLU A N 1
ATOM 818 C CA . GLU A 1 104 ? 5.794 5.594 9.266 1.00 96.06 104 GLU A CA 1
ATOM 819 C C . GLU A 1 104 ? 5.861 7.088 8.866 1.00 96.06 104 GLU A C 1
ATOM 821 O O . GLU A 1 104 ? 5.497 7.970 9.654 1.00 96.06 104 GLU A O 1
ATOM 826 N N . GLY A 1 105 ? 6.346 7.375 7.653 1.00 94.00 105 GLY A N 1
ATOM 827 C CA . GLY A 1 105 ? 6.648 8.708 7.130 1.00 94.00 105 GLY A CA 1
ATOM 828 C C . GLY A 1 105 ? 7.897 9.324 7.776 1.00 94.00 105 GLY A C 1
ATOM 829 O O . GLY A 1 105 ? 8.184 9.084 8.948 1.00 94.00 105 GLY A O 1
ATOM 830 N N . HIS A 1 106 ? 8.673 10.125 7.041 1.00 92.75 106 HIS A N 1
ATOM 831 C CA . HIS A 1 106 ? 9.985 10.602 7.504 1.00 92.75 106 HIS A CA 1
ATOM 832 C C . HIS A 1 106 ? 10.248 12.092 7.284 1.00 92.75 106 HIS A C 1
ATOM 834 O O . HIS A 1 106 ? 9.713 12.719 6.376 1.00 92.75 106 HIS A O 1
ATOM 840 N N . ILE A 1 107 ? 11.142 12.635 8.117 1.00 92.12 107 ILE A N 1
ATOM 841 C CA . ILE A 1 107 ? 11.595 14.033 8.075 1.00 92.12 107 ILE A CA 1
ATOM 842 C C . ILE A 1 107 ? 12.772 14.221 7.101 1.00 92.12 107 ILE A C 1
ATOM 844 O O . ILE A 1 107 ? 12.879 15.267 6.465 1.00 92.12 107 ILE A O 1
ATOM 848 N N . GLU A 1 108 ? 13.626 13.205 6.926 1.00 89.44 108 GLU A N 1
ATOM 849 C CA . GLU A 1 108 ? 14.907 13.335 6.199 1.00 89.44 108 GLU A CA 1
ATOM 850 C C . GLU A 1 108 ? 15.018 12.489 4.915 1.00 89.44 108 GLU A C 1
ATOM 852 O O . GLU A 1 108 ? 15.974 12.645 4.166 1.00 89.44 108 GLU A O 1
ATOM 857 N N . ARG A 1 109 ? 14.041 11.617 4.624 1.00 86.62 109 ARG A N 1
ATOM 858 C CA . ARG A 1 109 ? 13.997 10.743 3.426 1.00 86.62 109 ARG A CA 1
ATOM 859 C C . ARG A 1 109 ? 12.557 10.540 2.933 1.00 86.62 109 ARG A C 1
ATOM 861 O O . ARG A 1 109 ? 11.643 10.907 3.672 1.00 86.62 109 ARG A O 1
ATOM 868 N N . GLY A 1 110 ? 12.330 9.945 1.760 1.00 86.12 110 GLY A N 1
ATOM 869 C CA . GLY A 1 110 ? 11.019 9.401 1.356 1.00 86.12 110 GLY A CA 1
ATOM 870 C C . GLY A 1 110 ? 9.861 10.409 1.408 1.00 86.12 110 GLY A C 1
ATOM 871 O O . GLY A 1 110 ? 10.048 11.580 1.093 1.00 86.12 110 GLY A O 1
ATOM 872 N N . LEU A 1 111 ? 8.668 9.986 1.847 1.00 89.00 111 LEU A N 1
ATOM 873 C CA . LEU A 1 111 ? 7.500 10.865 2.039 1.00 89.00 111 LEU A CA 1
ATOM 874 C C . LEU A 1 111 ? 7.290 11.228 3.524 1.00 89.00 111 LEU A C 1
ATOM 876 O O . LEU A 1 111 ? 7.545 10.391 4.392 1.00 89.00 111 LEU A O 1
ATOM 880 N N . PRO A 1 112 ? 6.791 12.438 3.850 1.00 92.25 112 PRO A N 1
ATOM 881 C CA . PRO A 1 112 ? 6.437 12.837 5.215 1.00 92.25 112 PRO A CA 1
ATOM 882 C C . PRO A 1 112 ? 5.024 12.364 5.608 1.00 92.25 112 PRO A C 1
ATOM 884 O O . PRO A 1 112 ? 4.349 13.017 6.397 1.00 92.25 112 PRO A O 1
ATOM 887 N N . VAL A 1 113 ? 4.565 11.246 5.039 1.00 94.38 113 VAL A N 1
ATOM 888 C CA . VAL A 1 113 ? 3.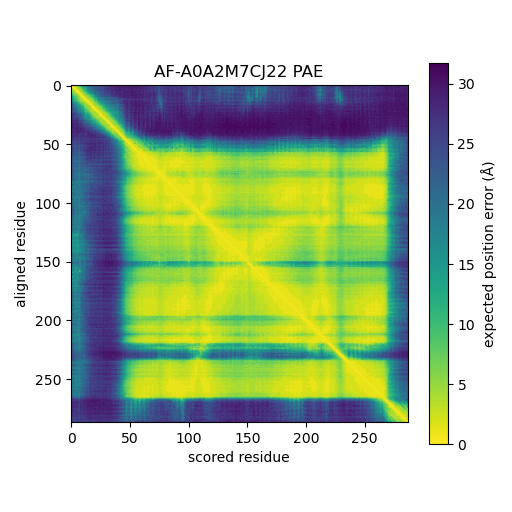203 10.717 5.176 1.00 94.38 113 VAL A CA 1
ATOM 889 C C . VAL A 1 113 ? 3.297 9.223 5.498 1.00 94.38 113 VAL A C 1
ATOM 891 O O . VAL A 1 113 ? 3.997 8.510 4.771 1.00 94.38 113 VAL A O 1
ATOM 894 N N . PRO A 1 114 ? 2.647 8.727 6.568 1.00 96.69 114 PRO A N 1
ATOM 895 C CA . PRO A 1 114 ? 2.585 7.301 6.835 1.00 96.69 114 PRO A CA 1
ATOM 896 C C . PRO A 1 114 ? 1.657 6.609 5.831 1.00 96.69 114 PRO A C 1
ATOM 898 O O . PRO A 1 114 ? 0.608 7.144 5.471 1.00 96.69 114 PRO A O 1
ATOM 901 N N . TYR A 1 115 ? 2.015 5.401 5.403 1.00 97.31 115 TYR A N 1
ATOM 902 C CA . TYR A 1 115 ? 1.163 4.596 4.528 1.00 97.31 115 TYR A CA 1
ATOM 903 C C . TYR A 1 115 ? 1.295 3.099 4.801 1.00 97.31 115 TYR A C 1
ATOM 905 O O . TYR A 1 115 ? 2.334 2.626 5.266 1.00 97.31 115 TYR A O 1
ATOM 913 N N . VAL A 1 116 ? 0.247 2.357 4.446 1.00 98.38 116 VAL A N 1
ATOM 914 C CA . VAL A 1 116 ? 0.268 0.894 4.325 1.00 98.38 116 VAL A CA 1
ATOM 915 C C . VAL A 1 116 ? -0.205 0.522 2.926 1.00 98.38 116 VAL A C 1
ATOM 917 O O . VAL A 1 116 ? -1.281 0.939 2.498 1.00 98.38 116 VAL A O 1
ATOM 920 N N . GLU A 1 117 ? 0.603 -0.252 2.210 1.00 98.06 117 GLU A N 1
ATOM 921 C CA . GLU A 1 117 ? 0.248 -0.838 0.921 1.00 98.06 117 GLU A CA 1
ATOM 922 C C . GLU A 1 117 ? -0.400 -2.208 1.128 1.00 98.06 117 GLU A C 1
ATOM 924 O O . GLU A 1 117 ? 0.117 -3.058 1.859 1.00 98.06 117 GLU A O 1
ATOM 929 N N . VAL A 1 118 ? -1.534 -2.413 0.466 1.00 98.56 118 VAL A N 1
ATOM 930 C CA . VAL A 1 118 ? -2.322 -3.641 0.480 1.00 98.56 118 VAL A CA 1
ATOM 931 C C . VAL A 1 118 ? -2.288 -4.265 -0.908 1.00 98.56 118 VAL A C 1
ATOM 933 O O . VAL A 1 118 ? -2.482 -3.590 -1.919 1.00 98.56 118 VAL A O 1
ATOM 936 N N . SER A 1 119 ? -2.062 -5.573 -0.948 1.00 97.25 119 SER A N 1
ATOM 937 C CA . SER A 1 119 ? -2.105 -6.385 -2.164 1.00 97.25 119 SER A CA 1
ATOM 938 C C . SER A 1 119 ? -2.449 -7.836 -1.811 1.00 97.25 119 SER A C 1
ATOM 940 O O . SER A 1 119 ? -2.188 -8.284 -0.688 1.00 97.25 119 SER A O 1
ATOM 942 N N . PRO A 1 120 ? -3.054 -8.617 -2.720 1.00 96.94 120 PRO A N 1
ATOM 943 C CA . PRO A 1 120 ? -3.300 -10.026 -2.457 1.00 96.94 120 PRO A CA 1
ATOM 944 C C . PRO A 1 120 ? -1.987 -10.812 -2.441 1.00 96.94 120 PRO A C 1
ATOM 946 O O . PRO A 1 120 ? -1.120 -10.649 -3.297 1.00 96.94 120 PRO A O 1
ATOM 949 N N . SER A 1 121 ? -1.852 -11.743 -1.500 1.00 93.56 121 SER A N 1
ATOM 950 C CA . SER A 1 121 ? -0.699 -12.647 -1.467 1.00 93.56 121 SER A CA 1
ATOM 951 C C . SER A 1 121 ? -0.656 -13.559 -2.701 1.00 93.56 121 SER A C 1
ATOM 953 O O . SER A 1 121 ? -1.700 -13.972 -3.211 1.00 93.56 121 SER A O 1
ATOM 955 N N . ASN A 1 122 ? 0.551 -13.981 -3.091 1.00 92.94 122 ASN A N 1
ATOM 956 C CA . ASN A 1 122 ? 0.815 -14.838 -4.257 1.00 92.94 122 ASN A CA 1
ATOM 957 C C . ASN A 1 122 ? 0.502 -14.150 -5.602 1.00 92.94 122 ASN A C 1
ATOM 959 O O . ASN A 1 122 ? -0.237 -14.693 -6.425 1.00 92.94 122 ASN A O 1
ATOM 963 N N . GLU A 1 123 ? 1.068 -12.958 -5.815 1.00 94.56 123 GLU A N 1
ATOM 964 C CA . GLU A 1 123 ? 1.126 -12.334 -7.143 1.00 94.56 123 GLU A CA 1
ATOM 965 C C . GLU A 1 123 ? 1.775 -13.305 -8.154 1.00 94.56 123 GLU A C 1
ATOM 967 O O . GLU A 1 123 ? 2.816 -13.898 -7.844 1.00 94.56 123 GLU A O 1
ATOM 972 N N . PRO A 1 124 ? 1.166 -13.535 -9.333 1.00 95.38 124 PRO A N 1
ATOM 973 C CA . PRO A 1 124 ? 1.746 -14.401 -10.353 1.00 95.38 124 PRO A CA 1
ATOM 974 C C . PRO A 1 124 ? 2.935 -13.723 -11.042 1.00 95.38 124 PRO A C 1
ATOM 976 O O . PRO A 1 124 ? 2.953 -12.510 -11.223 1.00 95.38 124 PRO A O 1
ATOM 979 N N . GLU A 1 125 ? 3.913 -14.518 -11.485 1.00 93.62 125 GLU A N 1
ATOM 980 C CA . GLU A 1 125 ? 5.139 -13.998 -12.115 1.00 93.62 125 GLU A CA 1
ATOM 981 C C . GLU A 1 125 ? 4.867 -13.201 -13.407 1.00 93.62 125 GLU A C 1
ATOM 983 O O . GLU A 1 125 ? 5.592 -12.259 -13.734 1.00 93.62 125 GLU A O 1
ATOM 988 N N . GLU A 1 126 ? 3.813 -13.572 -14.138 1.00 95.25 126 GLU A N 1
ATOM 989 C CA . GLU A 1 126 ? 3.423 -12.948 -15.398 1.00 95.25 126 GLU A CA 1
ATOM 990 C C . GLU A 1 126 ? 2.011 -12.367 -15.324 1.00 95.25 126 GLU A C 1
ATOM 992 O O . GLU A 1 126 ? 1.027 -13.079 -15.094 1.00 95.25 126 GLU A O 1
ATOM 997 N N . ARG A 1 127 ? 1.912 -11.065 -15.608 1.00 95.94 127 ARG A N 1
ATOM 998 C CA . ARG A 1 127 ? 0.643 -10.376 -15.834 1.00 95.94 127 ARG A CA 1
ATOM 999 C C . ARG A 1 127 ? 0.096 -10.680 -17.222 1.00 95.94 127 ARG A C 1
ATOM 1001 O O . ARG A 1 127 ? -1.089 -10.965 -17.350 1.00 95.94 127 ARG A O 1
ATOM 1008 N N . PHE A 1 128 ? 0.941 -10.610 -18.248 1.00 97.88 128 PHE A N 1
ATOM 1009 C CA . PHE A 1 128 ? 0.561 -10.834 -19.646 1.00 97.88 128 PHE A CA 1
ATOM 1010 C C . PHE A 1 128 ? 1.103 -12.165 -20.163 1.00 97.88 128 PHE A C 1
ATOM 1012 O O . PHE A 1 128 ? 2.206 -12.570 -19.804 1.00 97.88 128 PHE A O 1
ATOM 1019 N N . VAL A 1 129 ? 0.359 -12.826 -21.052 1.00 97.69 129 VAL A N 1
ATOM 1020 C CA . VAL A 1 129 ? 0.832 -14.048 -21.720 1.00 97.69 129 VAL A CA 1
ATOM 1021 C C . VAL A 1 129 ? 2.102 -13.740 -22.525 1.00 97.69 129 VAL A C 1
ATOM 1023 O O . VAL A 1 129 ? 2.089 -12.865 -23.393 1.00 97.69 129 VAL A O 1
ATOM 1026 N N . GLY A 1 130 ? 3.193 -14.467 -22.269 1.00 97.06 130 GLY A N 1
ATOM 1027 C CA . GLY A 1 130 ? 4.473 -14.288 -22.967 1.00 97.06 130 GLY A CA 1
ATOM 1028 C C . GLY A 1 130 ? 5.292 -13.076 -22.496 1.00 97.06 130 GLY A C 1
ATOM 1029 O O . GLY A 1 130 ? 6.071 -12.506 -23.268 1.00 97.06 130 GLY A O 1
ATOM 1030 N N . GLN A 1 131 ? 5.073 -12.618 -21.261 1.00 96.81 131 GLN A N 1
ATOM 1031 C CA . GLN A 1 131 ? 5.761 -11.469 -20.676 1.00 96.81 131 GLN A CA 1
ATOM 1032 C C . GLN A 1 131 ? 7.248 -11.763 -20.460 1.00 96.81 131 GLN A C 1
ATOM 1034 O O . GLN A 1 131 ? 8.097 -10.928 -20.786 1.00 96.81 131 GLN A O 1
ATOM 1039 N N . ASN A 1 132 ? 7.578 -12.949 -19.956 1.00 96.81 132 ASN A N 1
ATOM 1040 C CA . ASN A 1 132 ? 8.948 -13.386 -19.725 1.00 96.81 132 ASN A CA 1
ATOM 1041 C C . ASN A 1 132 ? 9.748 -13.475 -21.032 1.00 96.81 132 ASN A C 1
ATOM 1043 O O . ASN A 1 132 ? 10.873 -12.974 -21.093 1.00 96.81 132 ASN A O 1
ATOM 1047 N N . GLU A 1 133 ? 9.164 -14.006 -22.107 1.00 97.56 133 GLU A N 1
ATOM 1048 C CA . GLU A 1 133 ? 9.787 -14.050 -23.431 1.00 97.56 133 GLU A CA 1
ATOM 1049 C C . GLU A 1 133 ? 10.034 -12.649 -24.009 1.00 97.56 133 GLU A C 1
ATOM 1051 O O . GLU A 1 133 ? 11.071 -12.424 -24.645 1.00 97.56 133 GLU A O 1
ATOM 1056 N N . ALA A 1 134 ? 9.132 -11.689 -23.766 1.00 97.38 134 ALA A N 1
ATOM 1057 C CA . ALA A 1 134 ? 9.337 -10.293 -24.153 1.00 97.38 134 ALA A CA 1
ATOM 1058 C C . ALA A 1 134 ? 10.532 -9.673 -23.403 1.00 97.38 134 ALA A C 1
ATOM 1060 O O . ALA A 1 134 ? 11.419 -9.090 -24.035 1.00 97.38 134 ALA A O 1
ATOM 1061 N N . PHE A 1 135 ? 10.626 -9.869 -22.082 1.00 96.56 135 PHE A N 1
ATOM 1062 C CA . PHE A 1 135 ? 11.784 -9.425 -21.295 1.00 96.56 135 PHE A CA 1
ATOM 1063 C C . PHE A 1 135 ? 13.088 -10.106 -21.737 1.00 96.56 135 PHE A C 1
ATOM 1065 O O . PHE A 1 135 ? 14.094 -9.423 -21.919 1.00 96.56 135 PHE A O 1
ATOM 1072 N N . GLU A 1 136 ? 13.090 -11.415 -22.005 1.00 97.38 136 GLU A N 1
ATOM 1073 C CA . GLU A 1 136 ? 14.258 -12.121 -22.550 1.00 97.38 136 GLU A CA 1
ATOM 1074 C C . GLU A 1 136 ? 14.720 -11.565 -23.905 1.00 97.38 136 GLU A C 1
ATOM 1076 O O . GLU A 1 136 ? 15.921 -11.449 -24.173 1.00 97.38 136 GLU A O 1
ATOM 1081 N N . LYS A 1 137 ? 13.771 -11.278 -24.800 1.00 97.44 137 LYS A N 1
ATOM 1082 C CA . LYS A 1 137 ? 14.033 -10.745 -26.140 1.00 97.44 137 LYS A CA 1
ATOM 1083 C C . LYS A 1 137 ? 14.669 -9.358 -26.060 1.00 97.44 137 LYS A C 1
ATOM 1085 O O . LYS A 1 137 ? 15.651 -9.097 -26.759 1.00 97.44 137 LYS A O 1
ATOM 1090 N N . VAL A 1 138 ? 14.149 -8.491 -25.191 1.00 96.81 138 VAL A N 1
ATOM 1091 C CA . VAL A 1 138 ? 14.701 -7.147 -24.985 1.00 96.81 138 VAL A CA 1
ATOM 1092 C C . VAL A 1 138 ? 16.041 -7.204 -24.246 1.00 96.81 138 VAL A C 1
ATOM 1094 O O . VAL A 1 138 ? 16.983 -6.536 -24.664 1.00 96.81 138 VAL A O 1
ATOM 1097 N N . ALA A 1 139 ? 16.207 -8.082 -23.256 1.00 96.38 139 ALA A N 1
ATOM 1098 C CA . ALA A 1 139 ? 17.491 -8.305 -22.590 1.00 96.38 139 ALA A CA 1
ATOM 1099 C C . ALA A 1 139 ? 18.610 -8.676 -23.586 1.00 96.38 139 ALA A C 1
ATOM 1101 O O . ALA A 1 139 ? 19.686 -8.072 -23.585 1.00 96.38 139 ALA A O 1
ATOM 1102 N N . LYS A 1 140 ? 18.320 -9.580 -24.537 1.00 97.25 140 LYS A N 1
ATOM 1103 C CA . LYS A 1 140 ? 19.229 -9.937 -25.646 1.00 97.25 140 LYS A CA 1
ATOM 1104 C C . LYS A 1 140 ? 19.539 -8.746 -26.567 1.00 97.25 140 LYS A C 1
ATOM 1106 O O . LYS A 1 140 ? 20.667 -8.632 -27.038 1.00 97.25 140 LYS A O 1
ATOM 1111 N N . LYS A 1 141 ? 18.572 -7.853 -26.815 1.00 97.00 141 LYS A N 1
ATOM 1112 C CA . LYS A 1 141 ? 18.752 -6.632 -27.627 1.00 97.00 141 LYS A CA 1
ATOM 1113 C C . LYS A 1 141 ? 19.663 -5.604 -26.945 1.00 97.00 141 LYS A C 1
ATOM 1115 O O . LYS A 1 141 ? 20.484 -4.989 -27.621 1.00 97.00 141 LYS A O 1
ATOM 1120 N N . TYR A 1 142 ? 19.519 -5.423 -25.633 1.00 95.19 142 TYR A N 1
ATOM 1121 C CA . TYR A 1 142 ? 20.283 -4.450 -24.841 1.00 95.19 142 TYR A CA 1
ATOM 1122 C C . TYR A 1 142 ? 21.603 -5.015 -24.277 1.00 95.19 142 TYR A C 1
ATOM 1124 O O . TYR A 1 142 ? 22.402 -4.255 -23.738 1.00 95.19 142 TYR A O 1
ATOM 1132 N N . ASN A 1 143 ? 21.866 -6.318 -24.452 1.00 95.75 143 ASN A N 1
ATOM 1133 C CA . ASN A 1 143 ? 23.023 -7.040 -23.904 1.00 95.75 143 ASN A CA 1
ATOM 1134 C C . ASN A 1 143 ? 23.099 -6.945 -22.364 1.00 95.75 143 ASN A C 1
ATOM 1136 O O . ASN A 1 143 ? 24.129 -6.589 -21.789 1.00 95.75 143 ASN A O 1
ATOM 1140 N N . ILE A 1 144 ? 21.978 -7.273 -21.722 1.00 95.50 144 ILE A N 1
ATOM 1141 C CA . ILE A 1 144 ? 21.759 -7.295 -20.265 1.00 95.50 144 ILE A CA 1
ATOM 1142 C C . ILE A 1 144 ? 21.062 -8.604 -19.866 1.00 95.50 144 ILE A C 1
ATOM 1144 O O . ILE A 1 144 ? 20.673 -9.379 -20.747 1.00 95.50 144 ILE A O 1
ATOM 1148 N N . THR A 1 145 ? 20.895 -8.888 -18.571 1.00 95.38 145 THR A N 1
ATOM 1149 C CA . THR A 1 145 ? 20.103 -10.061 -18.142 1.00 95.38 145 THR A CA 1
ATOM 1150 C C . THR A 1 145 ? 18.586 -9.797 -18.205 1.00 95.38 145 THR A C 1
ATOM 1152 O O . THR A 1 145 ? 18.159 -8.637 -18.190 1.00 95.38 145 THR A O 1
ATOM 1155 N N . PRO A 1 146 ? 17.733 -10.841 -18.265 1.00 92.38 146 PRO A N 1
ATOM 1156 C CA . PRO A 1 146 ? 16.280 -10.682 -18.156 1.00 92.38 146 PRO A CA 1
ATOM 1157 C C . PRO A 1 146 ? 15.855 -9.991 -16.856 1.00 92.38 146 PRO A C 1
ATOM 1159 O O . PRO A 1 146 ? 14.935 -9.182 -16.869 1.00 92.38 146 PRO A O 1
ATOM 1162 N N . GLU A 1 147 ? 16.548 -10.247 -15.746 1.00 91.75 147 GLU A N 1
ATOM 1163 C CA . GLU A 1 147 ? 16.313 -9.588 -14.458 1.00 91.75 147 GLU A CA 1
ATOM 1164 C C . GLU A 1 147 ? 16.676 -8.101 -14.522 1.00 91.75 147 GLU A C 1
ATOM 1166 O O . GLU A 1 147 ? 15.927 -7.267 -14.022 1.00 91.75 147 GLU A O 1
ATOM 1171 N N . GLU A 1 148 ? 17.787 -7.743 -15.175 1.00 91.38 148 GLU A N 1
ATOM 1172 C CA . GLU A 1 148 ? 18.145 -6.340 -15.401 1.00 91.38 148 GLU A CA 1
ATOM 1173 C C . GLU A 1 148 ? 17.106 -5.621 -16.268 1.00 91.38 148 GLU A C 1
ATOM 1175 O O . GLU A 1 148 ? 16.755 -4.488 -15.946 1.00 91.38 148 GLU A O 1
ATOM 1180 N N . ALA A 1 149 ? 16.558 -6.284 -17.294 1.00 91.50 149 ALA A N 1
ATOM 1181 C CA . ALA A 1 149 ? 15.471 -5.752 -18.119 1.00 91.50 149 ALA A CA 1
ATOM 1182 C C . ALA A 1 149 ? 14.131 -5.644 -17.360 1.00 91.50 149 ALA A C 1
ATOM 1184 O O . ALA A 1 149 ? 13.382 -4.698 -17.586 1.00 91.50 149 ALA A O 1
ATOM 1185 N N . LYS A 1 150 ? 13.839 -6.580 -16.442 1.00 89.31 150 LYS A N 1
ATOM 1186 C CA . LYS A 1 150 ? 12.683 -6.528 -15.524 1.00 89.31 150 LYS A CA 1
ATOM 1187 C C . LYS A 1 150 ? 12.803 -5.408 -14.482 1.00 89.31 150 LYS A C 1
ATOM 1189 O O . LYS A 1 150 ? 11.795 -5.002 -13.913 1.00 89.31 150 LYS A O 1
ATOM 1194 N N . THR A 1 151 ? 14.007 -4.898 -14.216 1.00 80.62 151 THR A N 1
ATOM 1195 C CA . THR A 1 151 ? 14.205 -3.735 -13.338 1.00 80.62 151 THR A CA 1
ATOM 1196 C C . THR A 1 151 ? 14.225 -2.420 -14.115 1.00 80.62 151 THR A C 1
ATOM 1198 O O . THR A 1 151 ? 14.907 -2.313 -15.130 1.00 80.62 151 THR A O 1
ATOM 1201 N N . SER A 1 152 ? 13.638 -1.360 -13.552 1.00 70.00 152 SER A N 1
ATOM 1202 C CA . SER A 1 152 ? 13.791 0.045 -13.993 1.00 70.00 152 SER A CA 1
ATOM 1203 C C . SER A 1 152 ? 15.208 0.604 -13.736 1.00 70.00 152 SER A C 1
ATOM 1205 O O . SER A 1 152 ? 15.411 1.705 -13.237 1.00 70.00 152 SER A O 1
ATOM 1207 N N . LYS A 1 153 ? 16.245 -0.210 -13.976 1.00 78.44 153 LYS A N 1
ATOM 1208 C CA . LYS A 1 153 ? 17.653 0.210 -13.985 1.00 78.44 153 LYS A CA 1
ATOM 1209 C C . LYS A 1 153 ? 18.079 0.715 -15.362 1.00 78.44 153 LYS A C 1
ATOM 1211 O O . LYS A 1 153 ? 19.094 1.413 -15.425 1.00 78.44 153 LYS A O 1
ATOM 1216 N N . ILE A 1 154 ? 17.353 0.301 -16.405 1.00 86.94 154 ILE A N 1
ATOM 1217 C CA . ILE A 1 154 ? 17.480 0.676 -17.818 1.00 86.94 1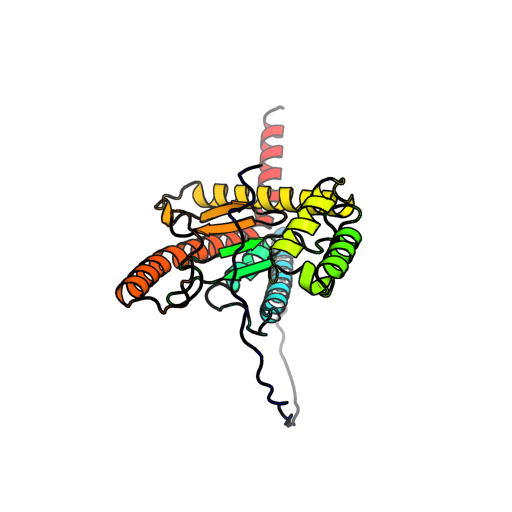54 ILE A CA 1
ATOM 1218 C C . ILE A 1 154 ? 16.045 0.830 -18.333 1.00 86.94 154 ILE A C 1
ATOM 1220 O O . ILE A 1 154 ? 15.432 -0.129 -18.809 1.00 86.94 154 ILE A O 1
ATOM 1224 N N . ASP A 1 155 ? 15.486 2.025 -18.157 1.00 87.75 155 ASP A N 1
ATOM 1225 C CA . ASP A 1 155 ? 14.062 2.286 -18.380 1.00 87.75 155 ASP A CA 1
ATOM 1226 C C . ASP A 1 155 ? 13.633 1.957 -19.812 1.00 87.75 155 ASP A C 1
ATOM 1228 O O . ASP A 1 155 ? 12.559 1.399 -20.019 1.00 87.75 155 ASP A O 1
ATOM 1232 N N . GLU A 1 156 ? 14.480 2.212 -20.813 1.00 93.56 156 GLU A N 1
ATOM 1233 C CA . GLU A 1 156 ? 14.158 1.914 -22.209 1.00 93.56 156 GLU A CA 1
ATOM 1234 C C . GLU A 1 156 ? 13.946 0.414 -22.457 1.00 93.56 156 GLU A C 1
ATOM 1236 O O . GLU A 1 156 ? 13.075 0.043 -23.243 1.00 93.56 156 GLU A O 1
ATOM 1241 N N . ALA A 1 157 ? 14.705 -0.451 -21.774 1.00 93.50 157 ALA A N 1
ATOM 1242 C CA . ALA A 1 157 ? 14.553 -1.899 -21.884 1.00 93.50 157 ALA A CA 1
ATOM 1243 C C . ALA A 1 157 ? 13.263 -2.374 -21.196 1.00 93.50 157 ALA A C 1
ATOM 1245 O O . ALA A 1 157 ? 12.505 -3.156 -21.772 1.00 93.50 157 ALA A O 1
ATOM 1246 N N . TYR A 1 158 ? 12.977 -1.852 -20.000 1.00 93.75 158 TYR A N 1
ATOM 1247 C CA . TYR A 1 158 ? 11.739 -2.151 -19.285 1.00 93.75 158 TYR A CA 1
ATOM 1248 C C . TYR A 1 158 ? 10.504 -1.724 -20.094 1.00 93.75 158 TYR A C 1
ATOM 1250 O O . TYR A 1 158 ? 9.611 -2.533 -20.354 1.00 93.75 158 TYR A O 1
ATOM 1258 N N . TRP A 1 159 ? 10.473 -0.475 -20.571 1.00 94.00 159 TRP A N 1
ATOM 1259 C CA . TRP A 1 159 ? 9.345 0.059 -21.333 1.00 94.00 159 TRP A CA 1
ATOM 1260 C C . TRP A 1 159 ? 9.178 -0.594 -22.707 1.00 94.00 159 TRP A C 1
ATOM 1262 O O . TRP A 1 159 ? 8.042 -0.760 -23.149 1.00 94.00 159 TRP A O 1
ATOM 1272 N N . GLU A 1 160 ? 10.255 -1.009 -23.386 1.00 96.06 160 GLU A N 1
ATOM 1273 C CA . GLU A 1 160 ? 10.132 -1.768 -24.638 1.00 96.06 160 GLU A CA 1
ATOM 1274 C C . GLU A 1 160 ? 9.501 -3.148 -24.407 1.00 96.06 160 GLU A C 1
ATOM 1276 O O . GLU A 1 160 ? 8.572 -3.512 -25.132 1.00 96.06 160 GLU A O 1
ATOM 1281 N N . ALA A 1 161 ? 9.937 -3.879 -23.375 1.00 95.50 161 ALA A N 1
ATOM 1282 C CA . ALA A 1 161 ? 9.373 -5.186 -23.036 1.00 95.50 161 ALA A CA 1
ATOM 1283 C C . ALA A 1 161 ? 7.902 -5.071 -22.609 1.00 95.50 161 ALA A C 1
ATOM 1285 O O . ALA A 1 161 ? 7.049 -5.777 -23.149 1.00 95.50 161 ALA A O 1
ATOM 1286 N N . MET A 1 162 ? 7.586 -4.120 -21.720 1.00 94.50 162 MET A N 1
ATOM 1287 C CA . MET A 1 162 ? 6.215 -3.858 -21.271 1.00 94.50 162 MET A CA 1
ATOM 1288 C C . MET A 1 162 ? 5.298 -3.420 -22.414 1.00 94.50 162 MET A C 1
ATOM 1290 O O . MET A 1 162 ? 4.141 -3.836 -22.475 1.00 94.50 162 MET A O 1
ATOM 1294 N N . LYS A 1 163 ? 5.792 -2.616 -23.362 1.00 95.88 163 LYS A N 1
ATOM 1295 C CA . LYS A 1 163 ? 5.029 -2.220 -24.553 1.00 95.88 163 LYS A CA 1
ATOM 1296 C C . LYS A 1 163 ? 4.733 -3.400 -25.479 1.00 95.88 163 LYS A C 1
ATOM 1298 O O . LYS A 1 163 ? 3.679 -3.401 -26.109 1.00 95.88 163 LYS A O 1
ATOM 1303 N N . GLU A 1 164 ? 5.639 -4.373 -25.575 1.00 95.81 164 GLU A N 1
ATOM 1304 C CA . GLU A 1 164 ? 5.426 -5.592 -26.357 1.00 95.81 164 GLU A CA 1
ATOM 1305 C C . GLU A 1 164 ? 4.418 -6.531 -25.678 1.00 95.81 164 GLU A C 1
ATOM 1307 O O . GLU A 1 164 ? 3.413 -6.876 -26.297 1.00 95.81 164 GLU A O 1
ATOM 1312 N N . CYS A 1 165 ? 4.627 -6.897 -24.409 1.00 95.81 165 CYS A N 1
ATOM 1313 C CA . CYS A 1 165 ? 3.764 -7.874 -23.735 1.00 95.81 165 CYS A CA 1
ATOM 1314 C C . CYS A 1 165 ? 2.364 -7.334 -23.398 1.00 95.81 165 CYS A C 1
ATOM 1316 O O . CYS A 1 165 ? 1.404 -8.094 -23.463 1.00 95.81 165 CYS A O 1
ATOM 1318 N N . SER A 1 166 ? 2.199 -6.028 -23.150 1.00 94.75 166 SER A N 1
ATOM 1319 C CA . SER A 1 166 ? 0.878 -5.413 -22.904 1.00 94.75 166 SER A CA 1
ATOM 1320 C C . SER A 1 166 ? -0.067 -5.394 -24.116 1.00 94.75 166 SER A C 1
ATOM 1322 O O . SER A 1 166 ? -1.208 -4.951 -23.989 1.00 94.75 166 SER A O 1
ATOM 1324 N N . GLN A 1 167 ? 0.379 -5.850 -25.295 1.00 95.44 167 GLN A N 1
ATOM 1325 C CA . GLN A 1 167 ? -0.512 -6.115 -26.435 1.00 95.44 167 GLN A CA 1
ATOM 1326 C C . GLN A 1 167 ? -1.183 -7.496 -26.356 1.00 95.44 167 GLN A C 1
ATOM 1328 O O . GLN A 1 167 ? -2.124 -7.753 -27.109 1.00 95.44 167 GLN A O 1
ATOM 1333 N N . ASN A 1 168 ? -0.698 -8.380 -25.480 1.00 96.50 168 ASN A N 1
ATOM 1334 C CA . ASN A 1 168 ? -1.249 -9.712 -25.258 1.00 96.50 168 ASN A CA 1
ATOM 1335 C C . ASN A 1 168 ? -2.327 -9.677 -24.163 1.00 96.50 168 ASN A C 1
ATOM 1337 O O . ASN A 1 168 ? -2.467 -8.706 -23.419 1.00 96.50 168 ASN A O 1
ATOM 1341 N N . GLU A 1 169 ? -3.098 -10.757 -24.059 1.00 97.19 169 GLU A N 1
ATOM 1342 C CA . GLU A 1 169 ? -4.097 -10.919 -23.001 1.00 97.19 169 GLU A CA 1
ATOM 1343 C C . GLU A 1 169 ? -3.425 -11.098 -21.625 1.00 97.19 169 GLU A C 1
ATOM 1345 O O . GLU A 1 169 ? -2.311 -11.624 -21.520 1.00 97.19 169 GLU A O 1
ATOM 1350 N N . GLU A 1 170 ? -4.102 -10.659 -20.560 1.00 97.56 170 GLU A N 1
ATOM 1351 C CA . GLU A 1 170 ? -3.673 -10.945 -19.186 1.00 97.56 170 GLU A CA 1
ATOM 1352 C C . GLU A 1 170 ? -3.859 -12.434 -18.861 1.00 97.56 170 GLU A C 1
ATOM 1354 O O . GLU A 1 170 ? -4.853 -13.036 -19.276 1.00 97.56 170 GLU A O 1
ATOM 1359 N N . THR A 1 171 ? -2.941 -13.022 -18.091 1.00 97.75 171 THR A N 1
ATOM 1360 C CA . THR A 1 171 ? -2.994 -14.438 -17.684 1.00 97.75 171 THR A CA 1
ATOM 1361 C C . THR A 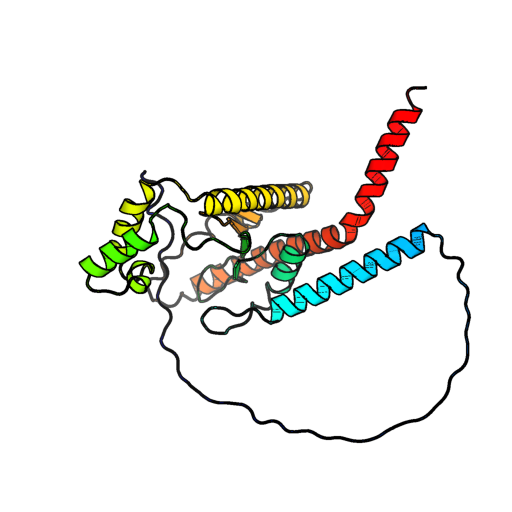1 171 ? -4.240 -14.733 -16.837 1.00 97.75 171 THR A C 1
ATOM 1363 O O . THR A 1 171 ? -4.744 -13.860 -16.122 1.00 97.75 171 THR A O 1
ATOM 1366 N N . GLU A 1 172 ? -4.765 -15.965 -16.886 1.00 97.81 172 GLU A N 1
ATOM 1367 C CA . GLU A 1 172 ? -5.928 -16.345 -16.064 1.00 97.81 172 GLU A CA 1
ATOM 1368 C C . GLU A 1 172 ? -5.610 -16.225 -14.562 1.00 97.81 172 GLU A C 1
ATOM 1370 O O . GLU A 1 172 ? -6.457 -15.817 -13.762 1.00 97.81 172 GLU A O 1
ATOM 1375 N N . GLU A 1 173 ? -4.364 -16.525 -14.190 1.00 97.62 173 GLU A N 1
ATOM 1376 C CA . GLU A 1 173 ? -3.804 -16.359 -12.855 1.00 97.62 173 GLU A CA 1
ATOM 1377 C C . GLU A 1 173 ? -3.825 -14.892 -12.412 1.00 97.62 173 GLU A C 1
ATOM 1379 O O . GLU A 1 173 ? -4.347 -14.602 -11.332 1.00 97.62 173 GLU A O 1
ATOM 1384 N N . TYR A 1 174 ? -3.334 -13.962 -13.243 1.00 97.31 174 TYR A N 1
ATOM 1385 C CA . TYR A 1 174 ? -3.344 -12.530 -12.929 1.00 97.31 174 TYR A CA 1
ATOM 1386 C C . TYR A 1 174 ? -4.765 -11.981 -12.840 1.00 97.31 174 TYR A C 1
ATOM 1388 O O . TYR A 1 174 ? -5.102 -11.310 -11.867 1.00 97.31 174 TYR A O 1
ATOM 1396 N N . GLN A 1 175 ? -5.646 -12.333 -13.780 1.00 96.88 175 GLN A N 1
ATOM 1397 C CA . GLN A 1 175 ? -7.053 -11.924 -13.728 1.00 96.88 175 GLN A CA 1
ATOM 1398 C C . GLN A 1 175 ? -7.759 -12.423 -12.458 1.00 96.88 175 GLN A C 1
ATOM 1400 O O . GLN A 1 175 ? -8.634 -11.742 -11.918 1.00 96.88 175 GLN A O 1
ATOM 1405 N N . LYS A 1 176 ? -7.422 -13.627 -11.978 1.00 97.06 176 LYS A N 1
ATOM 1406 C CA . LYS A 1 176 ? -7.963 -14.174 -10.727 1.00 97.06 176 LYS A CA 1
ATOM 1407 C C . LYS A 1 176 ? -7.385 -13.459 -9.505 1.00 97.06 176 LYS A C 1
ATOM 1409 O O . LYS A 1 176 ? -8.143 -13.138 -8.596 1.00 97.06 176 LYS A O 1
ATOM 1414 N N . TRP A 1 177 ? -6.081 -13.204 -9.488 1.00 97.44 177 TRP A N 1
ATOM 1415 C CA . TRP A 1 177 ? -5.402 -12.485 -8.410 1.00 97.44 177 TRP A CA 1
ATOM 1416 C C . TRP A 1 177 ? -5.894 -11.031 -8.299 1.00 97.44 177 TRP A C 1
ATOM 1418 O O . TRP A 1 177 ? -6.282 -10.596 -7.215 1.00 97.44 177 TRP A O 1
ATOM 1428 N N . ASN A 1 178 ? -6.041 -10.317 -9.419 1.00 95.88 178 ASN A N 1
ATOM 1429 C CA . ASN A 1 178 ? -6.569 -8.951 -9.437 1.00 95.88 178 ASN A CA 1
ATOM 1430 C C . ASN A 1 178 ? -8.033 -8.874 -8.954 1.00 95.88 178 ASN A C 1
ATOM 1432 O O . ASN A 1 178 ? -8.404 -7.923 -8.275 1.00 95.88 178 ASN A O 1
ATOM 1436 N N . LYS A 1 179 ? -8.854 -9.908 -9.194 1.00 96.88 179 LYS A N 1
ATOM 1437 C CA . LYS A 1 179 ? -10.205 -10.016 -8.599 1.00 96.88 179 LYS A CA 1
ATOM 1438 C C . LYS A 1 179 ? -10.197 -10.193 -7.081 1.00 96.88 179 LYS A C 1
ATOM 1440 O O . LYS A 1 179 ? -11.201 -9.896 -6.439 1.00 96.88 179 LYS A O 1
ATOM 1445 N N . GLU A 1 180 ? -9.116 -10.692 -6.483 1.00 97.25 180 GLU A N 1
ATOM 1446 C CA . GLU A 1 180 ? -8.949 -10.626 -5.028 1.00 97.25 180 GLU A CA 1
ATOM 1447 C C . GLU A 1 180 ? -8.550 -9.204 -4.598 1.00 97.25 180 GLU A C 1
ATOM 1449 O O . GLU A 1 180 ? -9.089 -8.713 -3.607 1.00 97.25 180 GLU A O 1
ATOM 1454 N N . ASN A 1 181 ? -7.720 -8.493 -5.377 1.00 97.06 181 ASN A N 1
ATOM 1455 C CA . ASN A 1 181 ? -7.375 -7.087 -5.109 1.00 97.06 181 ASN A CA 1
ATOM 1456 C C . ASN A 1 181 ? -8.621 -6.182 -5.111 1.00 97.06 181 ASN A C 1
ATOM 1458 O O . ASN A 1 181 ? -8.825 -5.414 -4.176 1.00 97.06 181 ASN A O 1
ATOM 1462 N N . GLU A 1 182 ? -9.523 -6.354 -6.083 1.00 97.25 182 GLU A N 1
ATOM 1463 C CA . GLU A 1 182 ? -10.822 -5.661 -6.142 1.00 97.25 182 GLU A CA 1
ATOM 1464 C C . GLU A 1 182 ? -11.659 -5.850 -4.857 1.00 97.25 182 GLU A C 1
ATOM 1466 O O . GLU A 1 182 ? -12.307 -4.912 -4.385 1.00 97.25 182 GLU A O 1
ATOM 1471 N N . LYS A 1 183 ? -11.627 -7.042 -4.240 1.00 97.81 183 LYS A N 1
ATOM 1472 C CA . LYS A 1 183 ? -12.326 -7.305 -2.966 1.00 97.81 183 LYS A CA 1
ATOM 1473 C C . LYS A 1 183 ? -11.632 -6.637 -1.781 1.00 97.81 183 LYS A C 1
ATOM 1475 O O . LYS A 1 183 ? -12.321 -6.126 -0.899 1.00 97.81 183 LYS A O 1
ATOM 1480 N N . LEU A 1 184 ? -10.297 -6.645 -1.747 1.00 98.25 184 LEU A N 1
ATOM 1481 C CA . LEU A 1 184 ? -9.508 -5.965 -0.713 1.00 98.25 184 LEU A CA 1
ATOM 1482 C C . LEU A 1 184 ? -9.732 -4.448 -0.763 1.00 98.25 184 LEU A C 1
ATOM 1484 O O . LEU A 1 184 ? -9.943 -3.828 0.282 1.00 98.25 184 LEU A O 1
ATOM 1488 N N . LEU A 1 185 ? -9.770 -3.872 -1.966 1.00 98.06 185 LEU A N 1
ATOM 1489 C CA . LEU A 1 185 ? -10.064 -2.463 -2.214 1.00 98.06 185 LEU A CA 1
ATOM 1490 C C . LEU A 1 185 ? -11.478 -2.108 -1.738 1.00 98.06 185 LEU A C 1
ATOM 1492 O O . LEU A 1 185 ? -11.654 -1.205 -0.919 1.00 98.06 185 LEU A O 1
ATOM 1496 N N . ALA A 1 186 ? -12.488 -2.884 -2.145 1.00 98.19 186 ALA A N 1
ATOM 1497 C CA . ALA A 1 186 ? -13.863 -2.696 -1.686 1.00 98.19 186 ALA A CA 1
ATOM 1498 C C . ALA A 1 186 ? -14.000 -2.827 -0.154 1.00 98.19 186 ALA A C 1
ATOM 1500 O O . ALA A 1 186 ? -14.706 -2.037 0.474 1.00 98.19 186 ALA A O 1
ATOM 1501 N N . ASN A 1 187 ? -13.320 -3.788 0.481 1.00 97.94 187 ASN A N 1
ATOM 1502 C CA . ASN A 1 187 ? -13.290 -3.916 1.944 1.00 97.94 187 ASN A CA 1
ATOM 1503 C C . ASN A 1 187 ? -12.649 -2.680 2.603 1.00 97.94 187 ASN A C 1
ATOM 1505 O O . ASN A 1 187 ? -13.174 -2.161 3.586 1.00 97.94 187 ASN A O 1
ATOM 1509 N N . SER A 1 188 ? -11.564 -2.166 2.024 1.00 98.31 188 SER A N 1
ATOM 1510 C CA . SER A 1 188 ? -10.841 -0.988 2.517 1.00 98.31 188 SER A CA 1
ATOM 1511 C C . SER A 1 188 ? -11.669 0.294 2.424 1.00 98.31 188 SER A C 1
ATOM 1513 O O . SER A 1 188 ? -11.737 1.038 3.402 1.00 98.31 188 SER A O 1
ATOM 1515 N N . HIS A 1 189 ? -12.400 0.510 1.324 1.00 98.44 189 HIS A N 1
ATOM 1516 C CA . HIS A 1 189 ? -13.375 1.603 1.235 1.00 98.44 189 HIS A CA 1
ATOM 1517 C C . HIS A 1 189 ? -14.459 1.491 2.311 1.00 98.44 189 HIS A C 1
ATOM 1519 O O . HIS A 1 189 ? -14.687 2.457 3.034 1.00 98.44 189 HIS A O 1
ATOM 1525 N N . ASN A 1 190 ? -15.067 0.312 2.499 1.00 98.12 190 ASN A N 1
ATOM 1526 C CA . ASN A 1 190 ? -16.070 0.105 3.554 1.00 98.12 190 ASN A CA 1
ATOM 1527 C C . ASN A 1 190 ? -15.507 0.376 4.967 1.00 98.12 190 ASN A C 1
ATOM 1529 O O . ASN A 1 190 ? -16.228 0.851 5.844 1.00 98.12 190 ASN A O 1
ATOM 1533 N N . LEU A 1 191 ? -14.225 0.072 5.208 1.00 98.19 191 LEU A N 1
ATOM 1534 C CA . LEU A 1 191 ? -13.545 0.351 6.477 1.00 98.19 191 LEU A CA 1
ATOM 1535 C C . LEU A 1 191 ? -13.330 1.853 6.698 1.00 98.19 191 LEU A C 1
ATOM 1537 O O . LEU A 1 191 ? -13.609 2.335 7.795 1.00 98.19 191 LEU A O 1
ATOM 1541 N N . LEU A 1 192 ? -12.885 2.590 5.677 1.00 98.12 192 LEU A N 1
ATOM 1542 C CA . LEU A 1 192 ? -12.713 4.044 5.755 1.00 98.12 192 LEU A CA 1
ATOM 1543 C C . LEU A 1 192 ? -14.056 4.785 5.835 1.00 98.12 192 LEU A C 1
ATOM 1545 O O . LEU A 1 192 ? -14.179 5.726 6.615 1.00 98.12 192 LEU A O 1
ATOM 1549 N N . GLU A 1 193 ? -15.082 4.356 5.094 1.00 97.81 193 GLU A N 1
ATOM 1550 C CA . GLU A 1 193 ? -16.435 4.923 5.186 1.00 97.81 193 GLU A CA 1
ATOM 1551 C C . GLU A 1 193 ? -17.035 4.755 6.587 1.00 97.81 193 GLU A C 1
ATOM 1553 O O . GLU A 1 193 ? -17.619 5.697 7.124 1.00 97.81 193 GLU A O 1
ATOM 1558 N N . GLU A 1 194 ? -16.873 3.582 7.209 1.00 97.62 194 GLU A N 1
ATOM 1559 C CA . GLU A 1 194 ? -17.336 3.349 8.579 1.00 97.62 194 GLU A CA 1
ATOM 1560 C C . GLU A 1 194 ? -16.539 4.174 9.597 1.00 97.62 194 GLU A C 1
ATOM 1562 O O . GLU A 1 194 ? -17.147 4.797 10.469 1.00 97.62 194 GLU A O 1
ATOM 1567 N N . PHE A 1 195 ? -15.210 4.239 9.457 1.00 97.75 195 PHE A N 1
ATOM 1568 C CA . PHE A 1 195 ? -14.344 5.055 10.312 1.00 97.75 195 PHE A CA 1
ATOM 1569 C C . PHE A 1 195 ? -14.724 6.543 10.251 1.00 97.75 195 PHE A C 1
ATOM 1571 O O . PHE A 1 195 ? -14.887 7.182 11.290 1.00 97.75 195 PHE A O 1
ATOM 1578 N N . TYR A 1 196 ? -14.943 7.089 9.049 1.00 97.88 196 TYR A N 1
ATOM 1579 C CA . TYR A 1 196 ? -15.265 8.505 8.848 1.00 97.88 196 TYR A CA 1
ATOM 1580 C C . TYR A 1 196 ? -16.735 8.885 9.040 1.00 97.88 196 TYR A C 1
ATOM 1582 O O . TYR A 1 196 ? -17.053 10.072 9.029 1.00 97.88 196 TYR A O 1
ATOM 1590 N N . LYS A 1 197 ? -17.635 7.922 9.263 1.00 96.25 197 LYS A N 1
ATOM 1591 C CA . LYS A 1 197 ? -19.092 8.135 9.281 1.00 96.25 197 LYS A CA 1
ATOM 1592 C C . LYS A 1 197 ? -19.575 9.279 10.186 1.00 96.25 197 LYS A C 1
ATOM 1594 O O . LYS A 1 197 ? -20.543 9.957 9.845 1.00 96.25 197 LYS A O 1
ATOM 1599 N N . GLU A 1 198 ? -18.933 9.466 11.338 1.00 93.62 198 GLU A N 1
ATOM 1600 C CA . GLU A 1 198 ? -19.266 10.509 12.325 1.00 93.62 198 GLU A CA 1
ATOM 1601 C C . GLU A 1 198 ? -18.054 11.401 12.677 1.00 93.62 198 GLU A C 1
ATOM 1603 O O . GLU A 1 198 ? -18.144 12.246 13.567 1.00 93.62 198 GLU A O 1
ATOM 1608 N N . ARG A 1 199 ? -16.924 11.243 11.968 1.00 94.69 199 ARG A N 1
ATOM 1609 C CA . ARG A 1 199 ? -15.702 12.045 12.152 1.00 94.69 199 ARG A CA 1
ATOM 1610 C C . ARG A 1 199 ? -15.699 13.244 11.202 1.00 94.69 199 ARG A C 1
ATOM 1612 O O . ARG A 1 199 ? -16.149 13.152 10.062 1.00 94.69 199 ARG A O 1
ATOM 1619 N N . GLN A 1 200 ? -15.119 14.352 11.650 1.00 92.75 200 GLN A N 1
ATOM 1620 C CA . GLN A 1 200 ? -14.692 15.452 10.785 1.00 92.75 200 GLN A CA 1
ATOM 1621 C C . GLN A 1 200 ? -13.207 15.690 11.045 1.00 92.75 200 GLN A C 1
ATOM 1623 O O . GLN A 1 200 ? -12.811 15.884 12.191 1.00 92.75 200 GLN A O 1
ATOM 1628 N N . VAL A 1 201 ? -12.415 15.630 9.980 1.00 94.06 201 VAL A N 1
ATOM 1629 C CA . VAL A 1 201 ? -10.965 15.851 9.961 1.00 94.06 201 VAL A CA 1
ATOM 1630 C C . VAL A 1 201 ? -10.640 16.735 8.759 1.00 94.06 201 VAL A C 1
ATOM 1632 O O . VAL A 1 201 ? -11.423 16.780 7.804 1.00 94.06 201 VAL A O 1
ATOM 1635 N N . GLU A 1 202 ? -9.516 17.445 8.803 1.00 93.56 202 GLU A N 1
ATOM 1636 C CA . GLU A 1 202 ? -9.076 18.258 7.665 1.00 93.56 202 GLU A CA 1
ATOM 1637 C C . GLU A 1 202 ? -8.731 17.364 6.455 1.00 93.56 202 GLU A C 1
ATOM 1639 O O . GLU A 1 202 ? -8.287 16.229 6.655 1.00 93.56 202 GLU A O 1
ATOM 1644 N N . PRO A 1 203 ? -8.913 17.832 5.202 1.00 91.75 203 PRO A N 1
ATOM 1645 C CA . PRO A 1 203 ? -8.697 17.009 4.007 1.00 91.75 203 PRO A CA 1
ATOM 1646 C C . PRO A 1 203 ? -7.312 16.356 3.942 1.00 91.75 203 PRO A C 1
ATOM 1648 O O . PRO A 1 203 ? -7.225 15.162 3.683 1.00 91.75 203 PRO A O 1
ATOM 1651 N N . ASP A 1 204 ? -6.256 17.108 4.264 1.00 91.50 204 ASP A N 1
ATOM 1652 C CA . ASP A 1 204 ? -4.873 16.608 4.252 1.00 91.50 204 ASP A CA 1
ATOM 1653 C C . ASP A 1 204 ? -4.597 15.601 5.384 1.00 91.50 204 ASP A C 1
ATOM 1655 O O . ASP A 1 204 ? -3.646 14.830 5.325 1.00 91.50 204 ASP A O 1
ATOM 1659 N N . GLU A 1 205 ? -5.398 15.612 6.454 1.00 94.12 205 GLU A N 1
ATOM 1660 C CA . GLU A 1 205 ? -5.254 14.681 7.579 1.00 94.12 205 GLU A CA 1
ATOM 1661 C C . GLU A 1 205 ? -6.031 13.384 7.335 1.00 94.12 205 GLU A C 1
ATOM 1663 O O . GLU A 1 205 ? -5.625 12.328 7.820 1.00 94.12 205 GLU A O 1
ATOM 1668 N N . LYS A 1 206 ? -7.117 13.444 6.559 1.00 96.25 206 LYS A N 1
ATOM 1669 C CA . LYS A 1 206 ? -7.990 12.311 6.245 1.00 96.25 206 LYS A CA 1
ATOM 1670 C C . LYS A 1 206 ? -7.241 11.193 5.517 1.00 96.25 206 LYS A C 1
ATOM 1672 O O . LYS A 1 206 ? -6.478 11.454 4.597 1.00 96.25 206 LYS A O 1
ATOM 1677 N N . LEU A 1 207 ? -7.510 9.938 5.874 1.00 97.75 207 LEU A N 1
ATOM 1678 C CA . LEU A 1 207 ? -7.020 8.782 5.128 1.00 97.75 207 LEU A CA 1
ATOM 1679 C C . LEU A 1 207 ? -7.795 8.588 3.817 1.00 97.75 207 LEU A C 1
ATOM 1681 O O . LEU A 1 207 ? -9.032 8.586 3.798 1.00 97.75 207 LEU A O 1
ATOM 1685 N N . GLU A 1 208 ? -7.047 8.375 2.742 1.00 96.62 208 GLU A N 1
ATOM 1686 C CA . GLU A 1 208 ? -7.519 8.133 1.379 1.00 96.62 208 GLU A CA 1
ATOM 1687 C C . GLU A 1 208 ? -6.903 6.836 0.825 1.00 96.62 208 GLU A C 1
ATOM 1689 O O . GLU A 1 208 ? -6.087 6.192 1.492 1.00 96.62 208 GLU A O 1
ATOM 1694 N N . ILE A 1 209 ? -7.342 6.418 -0.368 1.00 97.25 209 ILE A N 1
ATOM 1695 C CA . ILE A 1 209 ? -6.795 5.256 -1.078 1.00 97.25 209 ILE A CA 1
ATOM 1696 C C . ILE A 1 209 ? -6.242 5.711 -2.430 1.00 97.25 209 ILE A C 1
ATOM 1698 O O . ILE A 1 209 ? -7.003 6.220 -3.251 1.00 97.25 209 ILE A O 1
ATOM 1702 N N . ASP A 1 210 ? -4.949 5.484 -2.659 1.00 94.88 210 ASP A N 1
ATOM 1703 C CA . ASP A 1 210 ? -4.301 5.601 -3.973 1.00 94.88 210 ASP A CA 1
ATOM 1704 C C . ASP A 1 210 ? -4.231 4.213 -4.627 1.00 94.88 210 ASP A C 1
ATOM 1706 O O . ASP A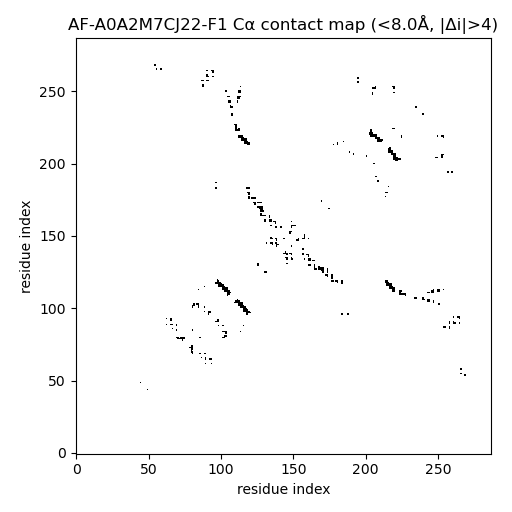 1 210 ? -3.683 3.266 -4.052 1.00 94.88 210 ASP A O 1
ATOM 1710 N N . GLU A 1 211 ? -4.845 4.070 -5.802 1.00 94.50 211 GLU A N 1
ATOM 1711 C CA . GLU A 1 211 ? -4.969 2.798 -6.521 1.00 94.50 211 GLU A CA 1
ATOM 1712 C C . GLU A 1 211 ? -3.775 2.568 -7.458 1.00 94.50 211 GLU A C 1
ATOM 1714 O O . GLU A 1 211 ? -3.513 3.345 -8.380 1.00 94.50 211 GLU A O 1
ATOM 1719 N N . GLY A 1 212 ? -3.075 1.452 -7.254 1.00 89.88 212 GLY A N 1
ATOM 1720 C CA . GLY A 1 212 ? -1.989 0.985 -8.105 1.00 89.88 212 GLY A CA 1
ATOM 1721 C C . GLY A 1 212 ? -2.408 -0.155 -9.036 1.00 89.88 212 GLY A C 1
ATOM 1722 O O . GLY A 1 212 ? -3.526 -0.672 -9.016 1.00 89.88 212 GLY A O 1
ATOM 1723 N N . VAL A 1 213 ? -1.465 -0.610 -9.860 1.00 87.38 213 VAL A N 1
ATOM 1724 C CA . VAL A 1 213 ? -1.635 -1.840 -10.645 1.00 87.38 213 VAL A CA 1
ATOM 1725 C C . VAL A 1 213 ? -1.454 -3.040 -9.712 1.00 87.38 213 VAL A C 1
ATOM 1727 O O . VAL A 1 213 ? -0.331 -3.361 -9.338 1.00 87.38 213 VAL A O 1
ATOM 1730 N N . GLY A 1 214 ? -2.556 -3.694 -9.332 1.00 91.31 214 GLY A N 1
ATOM 1731 C CA . GLY A 1 214 ? -2.540 -4.909 -8.502 1.00 91.31 214 GLY A CA 1
ATOM 1732 C C . GLY A 1 214 ? -2.374 -4.686 -6.990 1.00 91.31 214 GLY A C 1
ATOM 1733 O O . GLY A 1 214 ? -2.416 -5.638 -6.213 1.00 91.31 214 GLY A O 1
ATOM 1734 N N . ASN A 1 215 ? -2.229 -3.436 -6.560 1.00 96.19 215 ASN A N 1
ATOM 1735 C CA . ASN A 1 215 ? -2.128 -3.027 -5.161 1.00 96.19 215 ASN A CA 1
ATOM 1736 C C . ASN A 1 215 ? -2.860 -1.694 -4.952 1.00 96.19 215 ASN A C 1
ATOM 1738 O O . ASN A 1 215 ? -3.318 -1.074 -5.911 1.00 96.19 215 ASN A O 1
ATOM 1742 N N . PHE A 1 216 ? -2.977 -1.251 -3.707 1.00 97.75 216 PHE A N 1
ATOM 1743 C CA . PHE A 1 216 ? -3.392 0.109 -3.368 1.00 97.75 216 PHE A CA 1
ATOM 1744 C C . PHE A 1 216 ? -2.789 0.525 -2.027 1.00 97.75 216 PHE A C 1
ATOM 1746 O O . PHE A 1 216 ? -2.402 -0.317 -1.214 1.00 97.75 216 PHE A O 1
ATOM 1753 N N . ARG A 1 217 ? -2.710 1.830 -1.772 1.00 97.31 217 ARG A N 1
ATOM 1754 C CA . ARG A 1 217 ? -2.088 2.387 -0.565 1.00 97.31 217 ARG A CA 1
ATOM 1755 C C . ARG A 1 217 ? -3.098 3.183 0.239 1.00 97.31 217 ARG A C 1
ATOM 1757 O O . ARG A 1 217 ? -3.764 4.049 -0.310 1.00 97.31 217 ARG A O 1
ATOM 1764 N N . ILE A 1 218 ? -3.175 2.912 1.542 1.00 98.12 218 ILE A N 1
ATOM 1765 C CA . ILE A 1 218 ? -3.929 3.737 2.491 1.00 98.12 218 ILE A CA 1
ATOM 1766 C C . ILE A 1 218 ? -2.949 4.696 3.167 1.00 98.12 218 ILE A C 1
ATOM 1768 O O . ILE A 1 218 ? -2.006 4.250 3.825 1.00 98.12 218 ILE A O 1
ATOM 1772 N N . HIS A 1 219 ? -3.163 5.997 2.992 1.00 96.88 219 HIS A N 1
ATOM 1773 C CA . HIS A 1 219 ? -2.284 7.078 3.456 1.00 96.88 219 HIS A CA 1
ATOM 1774 C C . HIS A 1 219 ? -3.103 8.336 3.782 1.00 96.88 219 HIS A C 1
ATOM 1776 O O . HIS A 1 219 ? -4.265 8.424 3.393 1.00 96.88 219 HIS A O 1
ATOM 1782 N N . ASN A 1 220 ? -2.525 9.321 4.477 1.00 95.06 220 ASN A N 1
ATOM 1783 C CA . ASN A 1 220 ? -3.169 10.634 4.637 1.00 95.06 220 ASN A CA 1
ATOM 1784 C C . ASN A 1 220 ? -3.174 11.387 3.295 1.00 95.06 220 ASN A C 1
ATOM 1786 O O . ASN A 1 220 ? -2.181 11.338 2.565 1.00 95.06 220 ASN A O 1
ATOM 1790 N N . GLY A 1 221 ? -4.295 12.019 2.958 1.00 86.12 221 GLY A N 1
ATOM 1791 C CA . GLY A 1 221 ? -4.543 12.668 1.673 1.00 86.12 221 GLY A CA 1
ATOM 1792 C C . GLY A 1 221 ? -3.831 14.010 1.490 1.00 86.12 221 GLY A C 1
ATOM 1793 O O . GLY A 1 221 ? -2.864 14.347 2.174 1.00 86.12 221 GLY A O 1
ATOM 1794 N N . GLY A 1 222 ? -4.335 14.796 0.540 1.00 81.00 222 GLY A N 1
ATOM 1795 C CA . GLY A 1 222 ? -3.788 16.115 0.214 1.00 81.00 222 GLY A CA 1
ATOM 1796 C C . GLY A 1 222 ? -2.536 16.079 -0.673 1.00 81.00 222 GLY A C 1
ATOM 1797 O O . GLY A 1 222 ? -2.123 15.043 -1.196 1.00 81.00 222 GLY A O 1
ATOM 1798 N N . GLU A 1 223 ? -1.921 17.248 -0.870 1.00 78.19 223 GLU A N 1
ATOM 1799 C CA . GLU A 1 223 ? -0.796 17.432 -1.807 1.00 78.19 223 GLU A CA 1
ATOM 1800 C C . GLU A 1 223 ? 0.532 16.811 -1.324 1.00 78.19 223 GLU A C 1
ATOM 1802 O O . GLU A 1 223 ? 1.505 16.763 -2.076 1.00 78.19 223 GLU A O 1
ATOM 1807 N N . ASP A 1 224 ? 0.587 16.311 -0.086 1.00 78.88 224 ASP A N 1
ATOM 1808 C CA . ASP A 1 224 ? 1.803 15.765 0.525 1.00 78.88 224 ASP A CA 1
ATOM 1809 C C . ASP A 1 224 ? 2.076 14.293 0.198 1.00 78.88 224 ASP A C 1
ATOM 1811 O O . ASP A 1 224 ? 3.211 13.827 0.356 1.00 78.88 224 ASP A O 1
ATOM 1815 N N . TYR A 1 225 ? 1.085 13.579 -0.344 1.00 77.06 225 TYR A N 1
ATOM 1816 C CA . TYR A 1 225 ? 1.291 12.280 -0.985 1.00 77.06 225 TYR A CA 1
ATOM 1817 C C . TYR A 1 225 ? 1.635 12.442 -2.474 1.00 77.06 225 TYR A C 1
ATOM 1819 O O . TYR A 1 225 ? 0.987 11.895 -3.364 1.00 77.06 225 TYR A O 1
ATOM 1827 N N . GLN A 1 226 ? 2.659 13.246 -2.762 1.00 69.06 226 GLN A N 1
ATOM 1828 C CA . GLN A 1 226 ? 3.223 13.401 -4.103 1.00 69.06 226 GLN A CA 1
ATOM 1829 C C . GLN A 1 226 ? 4.680 12.931 -4.113 1.00 69.06 226 GLN A C 1
ATOM 1831 O O . GLN A 1 226 ? 5.400 13.189 -3.145 1.00 69.06 226 GLN A O 1
ATOM 1836 N N . PRO A 1 227 ? 5.159 12.267 -5.187 1.00 59.91 227 PRO A N 1
ATOM 1837 C CA . PRO A 1 227 ? 6.556 11.869 -5.294 1.00 59.91 227 PRO A CA 1
ATOM 1838 C C . PRO A 1 227 ? 7.473 13.092 -5.194 1.00 59.91 227 PRO A C 1
ATOM 1840 O O . PRO A 1 227 ? 7.587 13.882 -6.134 1.00 59.91 227 PRO A O 1
ATOM 1843 N N . ILE A 1 228 ? 8.149 13.245 -4.053 1.00 59.06 228 ILE A N 1
ATOM 1844 C CA . ILE A 1 228 ? 9.234 14.213 -3.932 1.00 59.06 228 ILE A CA 1
ATOM 1845 C C . ILE A 1 228 ? 10.315 13.751 -4.906 1.00 59.06 228 ILE A C 1
ATOM 1847 O O . ILE A 1 228 ? 10.865 12.659 -4.760 1.00 59.06 228 ILE A O 1
ATOM 1851 N N . ILE A 1 229 ? 10.622 14.583 -5.902 1.00 55.25 229 ILE A N 1
ATOM 1852 C CA . ILE A 1 229 ? 11.812 14.389 -6.727 1.00 55.25 229 ILE A CA 1
ATOM 1853 C C . ILE A 1 229 ? 13.004 14.638 -5.801 1.00 55.25 229 ILE A C 1
ATOM 1855 O O . ILE A 1 229 ? 13.406 15.783 -5.584 1.00 55.25 229 ILE A O 1
ATOM 1859 N N . GLU A 1 230 ? 13.528 13.564 -5.207 1.00 54.38 230 GLU A N 1
ATOM 1860 C CA . GLU A 1 230 ? 14.748 13.586 -4.406 1.00 54.38 230 GLU A CA 1
ATOM 1861 C C . GLU A 1 230 ? 15.903 14.033 -5.318 1.00 54.38 230 GLU A C 1
ATOM 1863 O O . GLU A 1 230 ? 16.551 13.228 -5.984 1.00 54.38 230 GLU A O 1
ATOM 1868 N N . ASN A 1 231 ? 16.175 15.342 -5.355 1.00 55.28 231 ASN A N 1
ATOM 1869 C CA . ASN A 1 231 ? 17.228 15.964 -6.170 1.00 55.28 231 ASN A CA 1
ATOM 1870 C C . ASN A 1 231 ? 18.659 15.621 -5.680 1.00 55.28 231 ASN A C 1
ATOM 1872 O O . ASN A 1 231 ? 19.599 16.378 -5.915 1.00 55.28 231 ASN A O 1
ATOM 1876 N N . GLY A 1 232 ? 18.829 14.513 -4.950 1.00 58.69 232 GLY A N 1
ATOM 1877 C CA . GLY A 1 232 ? 20.085 14.064 -4.343 1.00 58.69 232 GLY A CA 1
ATOM 1878 C C . GLY A 1 232 ? 20.639 14.970 -3.236 1.00 58.69 232 GLY A C 1
ATOM 1879 O O . GLY A 1 232 ? 21.772 14.764 -2.809 1.00 58.69 232 GLY A O 1
ATOM 1880 N N . GLY A 1 233 ? 19.881 15.981 -2.799 1.00 66.62 233 GLY A N 1
ATOM 1881 C CA . GLY A 1 233 ? 20.268 16.926 -1.750 1.00 66.62 233 GLY A CA 1
ATOM 1882 C C . GLY A 1 233 ? 19.582 16.641 -0.415 1.00 66.62 233 GLY A C 1
ATOM 1883 O O . GLY A 1 233 ? 18.472 16.114 -0.380 1.00 66.62 233 GLY A O 1
ATOM 1884 N N . GLU A 1 234 ? 20.237 17.023 0.681 1.00 80.56 234 GLU A N 1
ATOM 1885 C CA . GLU A 1 234 ? 19.624 17.047 2.012 1.00 80.56 234 GLU A CA 1
ATOM 1886 C C . GLU A 1 234 ? 18.524 18.119 2.078 1.00 80.56 234 GLU A C 1
ATOM 1888 O O . GLU A 1 234 ? 18.686 19.216 1.538 1.00 80.56 234 GLU A O 1
ATOM 1893 N N . PHE A 1 235 ? 17.423 17.819 2.772 1.00 84.88 235 PHE A N 1
ATOM 1894 C CA . PHE A 1 235 ? 16.375 18.800 3.068 1.00 84.88 235 PHE A CA 1
ATOM 1895 C C . PHE A 1 235 ? 16.926 19.947 3.929 1.00 84.88 235 PHE A C 1
ATOM 1897 O O . PHE A 1 235 ? 17.672 19.711 4.883 1.00 84.88 235 PHE A O 1
ATOM 1904 N N . SER A 1 236 ? 16.509 21.178 3.637 1.00 90.00 236 SER A N 1
ATOM 1905 C CA . SER A 1 236 ? 16.758 22.343 4.495 1.00 90.00 236 SER A CA 1
ATOM 1906 C C . SER A 1 236 ? 16.073 22.203 5.860 1.00 90.00 236 SER A C 1
ATOM 1908 O O . SER A 1 236 ? 15.126 21.434 6.028 1.00 90.00 236 SER A O 1
ATOM 1910 N N . GLU A 1 237 ? 16.520 22.970 6.855 1.00 92.31 237 GLU A N 1
ATOM 1911 C CA . GLU A 1 237 ? 15.923 22.934 8.197 1.00 92.31 237 GLU A CA 1
ATOM 1912 C C . GLU A 1 237 ? 14.467 23.439 8.191 1.00 92.31 237 GLU A C 1
ATOM 1914 O O . GLU A 1 237 ? 13.626 22.927 8.932 1.00 92.31 237 GLU A O 1
ATOM 1919 N N . GLU A 1 238 ? 14.130 24.378 7.302 1.00 91.62 238 GLU A N 1
ATOM 1920 C CA . GLU A 1 238 ? 12.759 24.819 7.042 1.00 91.62 238 GLU A CA 1
ATOM 1921 C C . GLU A 1 238 ? 11.885 23.692 6.467 1.00 91.62 238 GLU A C 1
ATOM 1923 O O . GLU A 1 238 ? 10.758 23.493 6.930 1.00 91.62 238 GLU A O 1
ATOM 1928 N N . GLU A 1 239 ? 12.398 22.916 5.505 1.00 89.88 239 GLU A N 1
ATOM 1929 C CA . GLU A 1 239 ? 11.699 21.745 4.959 1.00 89.88 239 GLU A CA 1
ATOM 1930 C C . GLU A 1 239 ? 11.545 20.646 6.015 1.00 89.88 239 GLU A C 1
ATOM 1932 O O . GLU A 1 239 ? 10.438 20.149 6.212 1.00 89.88 239 GLU A O 1
ATOM 1937 N N . LYS A 1 240 ? 12.609 20.304 6.755 1.00 92.12 240 LYS A N 1
ATOM 1938 C CA . LYS A 1 240 ? 12.543 19.331 7.859 1.00 92.12 240 LYS A CA 1
ATOM 1939 C C . LYS A 1 240 ? 11.491 19.732 8.894 1.00 92.12 240 LYS A C 1
ATOM 1941 O O . LYS A 1 240 ? 10.704 18.887 9.320 1.00 92.12 240 LYS A O 1
ATOM 1946 N N . LYS A 1 241 ? 11.420 21.018 9.258 1.00 94.31 241 LYS A N 1
ATOM 1947 C CA . LYS A 1 241 ? 10.399 21.547 10.171 1.00 94.31 241 LYS A CA 1
ATOM 1948 C C . LYS A 1 241 ? 8.987 21.380 9.608 1.00 94.31 241 LYS A C 1
ATOM 1950 O O . LYS A 1 241 ? 8.131 20.847 10.306 1.00 94.31 241 LYS A O 1
ATOM 1955 N N . ALA A 1 242 ? 8.754 21.752 8.349 1.00 91.56 242 ALA A N 1
ATOM 1956 C CA . ALA A 1 242 ? 7.451 21.570 7.705 1.00 91.56 242 ALA A CA 1
ATOM 1957 C C . ALA A 1 242 ? 7.044 20.084 7.612 1.00 91.56 242 ALA A C 1
ATOM 1959 O O . ALA A 1 242 ? 5.879 19.746 7.811 1.00 91.56 242 ALA A O 1
ATOM 1960 N N . ARG A 1 243 ? 7.999 19.178 7.360 1.00 92.31 243 ARG A N 1
ATOM 1961 C CA . ARG A 1 243 ? 7.771 17.720 7.345 1.00 92.31 243 ARG A CA 1
ATOM 1962 C C . ARG A 1 243 ? 7.472 17.164 8.742 1.00 92.31 243 ARG A C 1
ATOM 1964 O O . ARG A 1 243 ? 6.621 16.289 8.870 1.00 92.31 243 ARG A O 1
ATOM 1971 N N . ALA A 1 244 ? 8.113 17.690 9.786 1.00 94.06 244 ALA A N 1
ATOM 1972 C CA . ALA A 1 244 ? 7.809 17.337 11.172 1.00 94.06 244 ALA A CA 1
ATOM 1973 C C . ALA A 1 244 ? 6.392 17.784 11.580 1.00 94.06 244 ALA A C 1
ATOM 1975 O O . ALA A 1 244 ? 5.622 16.965 12.074 1.00 94.06 244 ALA A O 1
ATOM 1976 N N . GLU A 1 245 ? 6.016 19.037 11.290 1.00 93.38 245 GLU A N 1
ATOM 1977 C CA . GLU A 1 245 ? 4.677 19.592 11.569 1.00 93.38 245 GLU A CA 1
ATOM 1978 C C . GLU A 1 245 ? 3.548 18.796 10.881 1.00 93.38 245 GLU A C 1
ATOM 1980 O O . GLU A 1 245 ? 2.448 18.678 11.418 1.00 93.38 245 GLU A O 1
ATOM 1985 N N . LYS A 1 246 ? 3.826 18.202 9.713 1.00 92.19 246 LYS A N 1
ATOM 1986 C CA . LYS A 1 246 ? 2.916 17.291 8.997 1.00 92.19 246 LYS A CA 1
ATOM 1987 C C . LYS A 1 246 ? 2.795 15.929 9.682 1.00 92.19 246 LYS A C 1
ATOM 1989 O O . LYS A 1 246 ? 1.690 15.481 9.984 1.00 92.19 246 LYS A O 1
ATOM 1994 N N . LEU A 1 247 ? 3.920 15.296 10.019 1.00 94.56 247 LEU A N 1
ATOM 1995 C CA . LEU A 1 247 ? 3.934 14.005 10.719 1.00 94.56 247 LEU A CA 1
ATOM 1996 C C . LEU A 1 247 ? 3.277 14.060 12.108 1.00 94.56 247 LEU A C 1
ATOM 1998 O O . LEU A 1 247 ? 2.693 13.060 12.533 1.00 94.56 247 LEU A O 1
ATOM 2002 N N . GLU A 1 248 ? 3.326 15.208 12.792 1.00 94.88 248 GLU A N 1
ATOM 2003 C CA . GLU A 1 248 ? 2.601 15.443 14.051 1.00 94.88 248 GLU A CA 1
ATOM 2004 C C . GLU A 1 248 ? 1.074 15.338 13.903 1.00 94.88 248 GLU A C 1
ATOM 2006 O O . GLU A 1 248 ? 0.410 14.980 14.873 1.00 94.88 248 GLU A O 1
ATOM 2011 N N . LYS A 1 249 ? 0.521 15.580 12.706 1.00 94.00 249 LYS A N 1
ATOM 2012 C CA . LYS A 1 249 ? -0.916 15.461 12.392 1.00 94.00 249 LYS A CA 1
ATOM 2013 C C . LYS A 1 249 ? -1.279 14.092 11.815 1.00 94.00 249 LYS A C 1
ATOM 2015 O O . LYS A 1 249 ? -2.245 13.461 12.234 1.00 94.00 249 LYS A O 1
ATOM 2020 N N . TYR A 1 250 ? -0.468 13.607 10.877 1.00 95.81 250 TYR A N 1
ATOM 2021 C CA . TYR A 1 250 ? -0.767 12.411 10.087 1.00 95.81 250 TYR A CA 1
ATOM 2022 C C . TYR A 1 250 ? -0.638 11.104 10.877 1.00 95.81 250 TYR A C 1
ATOM 2024 O O . TYR A 1 250 ? -1.471 10.201 10.755 1.00 95.81 250 TYR A O 1
ATOM 2032 N N . ARG A 1 251 ? 0.384 11.003 11.738 1.00 96.56 251 ARG A N 1
ATOM 2033 C CA . ARG A 1 251 ? 0.614 9.803 12.559 1.00 96.56 251 ARG A CA 1
ATOM 2034 C C . ARG A 1 251 ? -0.505 9.554 13.584 1.00 96.56 251 ARG A C 1
ATOM 2036 O O . ARG A 1 251 ? -0.848 8.385 13.763 1.00 96.56 251 ARG A O 1
ATOM 2043 N N . PRO A 1 252 ? -1.084 10.567 14.264 1.00 97.50 252 PRO A N 1
ATOM 2044 C CA . PRO A 1 252 ? -2.307 10.397 15.048 1.00 97.50 252 PRO A CA 1
ATOM 2045 C C . PRO A 1 252 ? -3.471 9.774 14.275 1.00 97.50 252 PRO A C 1
ATOM 2047 O O . PRO A 1 252 ? -3.989 8.761 14.734 1.00 97.50 252 PRO A O 1
ATOM 2050 N N . GLU A 1 253 ? -3.834 10.286 13.095 1.00 97.88 253 GLU A N 1
ATOM 2051 C CA . GLU A 1 2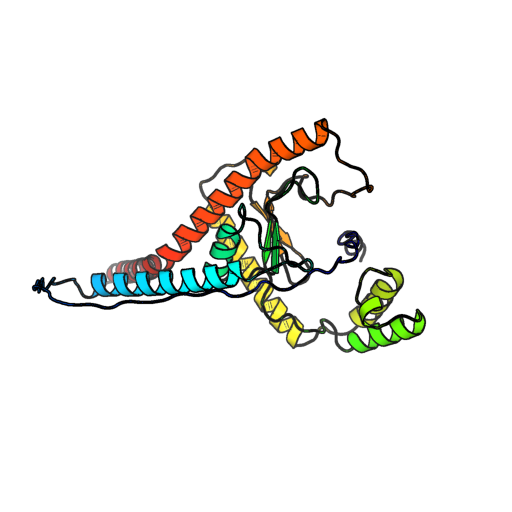53 ? -4.992 9.759 12.352 1.00 97.88 253 GLU A CA 1
ATOM 2052 C C . GLU A 1 253 ? -4.794 8.287 11.948 1.00 97.88 253 GLU A C 1
ATOM 2054 O O . GLU A 1 253 ? -5.681 7.456 12.152 1.00 97.88 253 GLU A O 1
ATOM 2059 N N . MET A 1 254 ? -3.591 7.918 11.488 1.00 98.31 254 MET A N 1
ATOM 2060 C CA . MET A 1 254 ? -3.247 6.519 11.196 1.00 98.31 254 MET A CA 1
ATOM 2061 C C . MET A 1 254 ? -3.343 5.620 12.449 1.00 98.31 254 MET A C 1
ATOM 2063 O O . MET A 1 254 ? -3.789 4.469 12.375 1.00 98.31 254 MET A O 1
ATOM 2067 N N . LYS A 1 255 ? -2.984 6.134 13.635 1.00 98.38 255 LYS A N 1
ATOM 2068 C CA . LYS A 1 255 ? -3.122 5.419 14.921 1.00 98.38 255 LYS A CA 1
ATOM 2069 C C . LYS A 1 255 ? -4.573 5.313 15.392 1.00 98.38 255 LYS A C 1
ATOM 2071 O O . LYS A 1 255 ? -4.946 4.295 15.982 1.00 98.38 255 LYS A O 1
ATOM 2076 N N . GLU A 1 256 ? -5.408 6.309 15.117 1.00 98.31 256 GLU A N 1
ATOM 2077 C CA . GLU A 1 256 ? -6.845 6.232 15.386 1.00 98.31 256 GLU A CA 1
ATOM 2078 C C . GLU A 1 256 ? -7.527 5.220 14.460 1.00 98.31 256 GLU A C 1
ATOM 2080 O O . GLU A 1 256 ? -8.292 4.384 14.944 1.00 98.31 256 GLU A O 1
ATOM 2085 N N . PHE A 1 257 ? -7.156 5.169 13.175 1.00 98.56 257 PHE A N 1
ATOM 2086 C CA . PHE A 1 257 ? -7.622 4.117 12.269 1.00 98.56 257 PHE A CA 1
ATOM 2087 C C . PHE A 1 257 ? -7.143 2.724 12.707 1.00 98.56 257 PHE A C 1
ATOM 2089 O O . PHE A 1 257 ? -7.926 1.777 12.741 1.00 98.56 257 PHE A O 1
ATOM 2096 N N . THR A 1 258 ? -5.891 2.599 13.163 1.00 98.69 258 THR A N 1
ATOM 2097 C CA . THR A 1 258 ? -5.365 1.360 13.772 1.00 98.69 258 THR A CA 1
ATOM 2098 C C . THR A 1 258 ? -6.201 0.921 14.981 1.00 98.69 258 THR A C 1
ATOM 2100 O O . THR A 1 258 ? -6.496 -0.264 15.143 1.00 98.69 258 THR A O 1
ATOM 2103 N N . THR A 1 259 ? -6.628 1.871 15.817 1.00 98.50 259 THR A N 1
ATOM 2104 C CA . THR A 1 259 ? -7.485 1.606 16.984 1.00 98.50 259 THR A CA 1
ATOM 2105 C C . THR A 1 259 ? -8.881 1.148 16.555 1.00 98.50 259 THR A C 1
ATOM 2107 O O . THR A 1 259 ? -9.366 0.134 17.052 1.00 98.50 259 THR A O 1
ATOM 2110 N N . PHE A 1 260 ? -9.483 1.803 15.559 1.00 98.19 260 PHE A N 1
ATOM 2111 C CA . PHE A 1 260 ? -10.745 1.376 14.947 1.00 98.19 260 PHE A CA 1
ATOM 2112 C C . PHE A 1 260 ? -10.666 -0.047 14.361 1.00 98.19 260 PHE A C 1
ATOM 2114 O O . PHE A 1 260 ? -11.530 -0.881 14.636 1.00 98.19 260 PHE A O 1
ATOM 2121 N N . LEU A 1 261 ? -9.603 -0.373 13.615 1.00 98.25 261 LEU A N 1
ATOM 2122 C CA . LEU A 1 261 ? -9.377 -1.718 13.073 1.00 98.25 261 LEU A CA 1
ATOM 2123 C C . LEU A 1 261 ? -9.251 -2.773 14.185 1.00 98.25 261 LEU A C 1
ATOM 2125 O O . LEU A 1 261 ? -9.794 -3.876 14.061 1.00 98.25 261 LEU A O 1
ATOM 2129 N N . LYS A 1 262 ? -8.583 -2.432 15.292 1.00 97.62 262 LYS A N 1
ATOM 2130 C CA . LYS A 1 262 ? -8.454 -3.289 16.478 1.00 97.62 262 LYS A CA 1
ATOM 2131 C C . LYS A 1 262 ? -9.803 -3.562 17.131 1.00 97.62 262 LYS A C 1
ATOM 2133 O O . LYS A 1 262 ? -10.148 -4.717 17.382 1.00 97.62 262 LYS A O 1
ATOM 2138 N N . GLU A 1 263 ? -10.591 -2.516 17.361 1.00 96.31 263 GLU A N 1
ATOM 2139 C CA . GLU A 1 263 ? -11.949 -2.642 17.889 1.00 96.31 263 GLU A CA 1
AT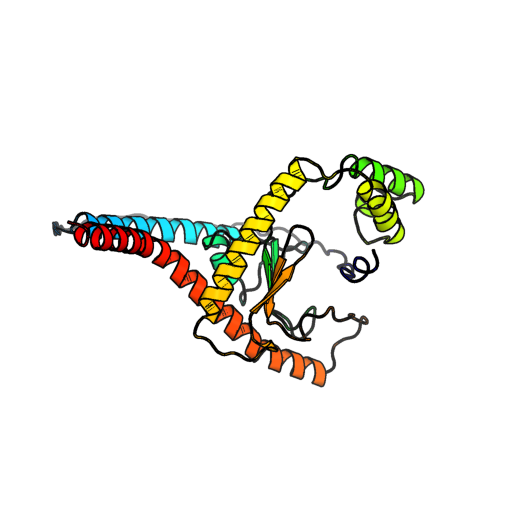OM 2140 C C . GLU A 1 263 ? -12.822 -3.494 16.967 1.00 96.31 263 GLU A C 1
ATOM 2142 O O . GLU A 1 263 ? -13.493 -4.411 17.440 1.00 96.31 263 GLU A O 1
ATOM 2147 N N . LYS A 1 264 ? -12.768 -3.265 15.649 1.00 95.06 264 LYS A N 1
ATOM 2148 C CA . LYS A 1 264 ? -13.536 -4.031 14.661 1.00 95.06 264 LYS A CA 1
ATOM 2149 C C . LYS A 1 264 ? -13.149 -5.512 14.640 1.00 95.06 264 LYS A C 1
ATOM 2151 O O . LYS A 1 264 ? -14.045 -6.357 14.628 1.00 95.06 264 LYS A O 1
ATOM 2156 N N . TYR A 1 265 ? -11.861 -5.849 14.736 1.00 95.19 265 TYR A N 1
ATOM 2157 C CA . TYR A 1 265 ? -11.385 -7.236 14.827 1.00 95.19 265 TYR A CA 1
ATOM 2158 C C . TYR A 1 265 ? -12.010 -7.993 16.012 1.00 95.19 265 TYR A C 1
ATOM 2160 O O . TYR A 1 265 ? -12.610 -9.063 15.842 1.00 95.19 265 TYR A O 1
ATOM 2168 N N . PHE A 1 266 ? -11.954 -7.413 17.215 1.00 92.75 266 PHE A N 1
ATOM 2169 C CA . PHE A 1 266 ? -12.553 -8.034 18.398 1.00 92.75 266 PHE A CA 1
ATOM 2170 C C . PHE A 1 266 ? -14.094 -8.018 18.346 1.00 92.75 266 PHE A C 1
ATOM 2172 O O . PHE A 1 266 ? -14.725 -9.031 18.664 1.00 92.75 266 PHE A O 1
ATOM 2179 N N . ASN A 1 267 ? -14.707 -6.939 17.845 1.00 87.56 267 ASN A N 1
ATOM 2180 C CA . ASN A 1 267 ? -16.163 -6.767 17.789 1.00 87.56 267 ASN A CA 1
ATOM 2181 C C . ASN A 1 267 ? -16.875 -7.530 16.656 1.00 87.56 267 ASN A C 1
ATOM 2183 O O . ASN A 1 267 ? -18.085 -7.738 16.778 1.00 87.56 267 ASN A O 1
ATOM 2187 N N . LYS A 1 268 ? -16.172 -8.015 15.613 1.00 69.50 268 LYS A N 1
ATOM 2188 C CA . LYS A 1 268 ? -16.741 -8.815 14.495 1.00 69.50 268 LYS A CA 1
ATOM 2189 C C . LYS A 1 268 ? -17.655 -9.973 14.967 1.00 69.50 268 LYS A C 1
ATOM 2191 O O . LYS A 1 268 ? -18.610 -10.303 14.271 1.00 69.50 268 LYS A O 1
ATOM 2196 N N . GLY A 1 269 ? -17.425 -10.537 16.160 1.00 54.59 269 GLY A N 1
ATOM 2197 C CA . GLY A 1 269 ? -18.243 -11.620 16.743 1.00 54.59 269 GLY A CA 1
ATOM 2198 C C . GLY A 1 269 ? -19.608 -11.193 17.307 1.00 54.59 269 GLY A C 1
ATOM 2199 O O . GLY A 1 269 ? -20.540 -11.986 17.335 1.00 54.59 269 GLY A O 1
ATOM 2200 N N . ASN A 1 270 ? -19.776 -9.927 17.710 1.00 48.28 270 ASN A N 1
ATOM 2201 C CA . ASN A 1 270 ? -21.020 -9.430 18.324 1.00 48.28 270 ASN A CA 1
ATOM 2202 C C . ASN A 1 270 ? -22.062 -8.922 17.303 1.00 48.28 270 ASN A C 1
ATOM 2204 O O . ASN A 1 270 ? -23.159 -8.516 17.694 1.00 48.28 270 ASN A O 1
ATOM 2208 N N . LEU A 1 271 ? -21.731 -8.891 16.006 1.00 45.03 271 LEU A N 1
ATOM 2209 C CA . LEU A 1 271 ? -22.618 -8.378 14.952 1.00 45.03 271 LEU A CA 1
ATOM 2210 C C . LEU A 1 271 ? -23.552 -9.453 14.375 1.00 45.03 271 LEU A C 1
ATOM 2212 O O . LEU A 1 271 ? -24.703 -9.145 14.064 1.00 45.03 271 LEU A O 1
ATOM 2216 N N . SER A 1 272 ? -23.107 -10.711 14.303 1.00 43.84 272 SER A N 1
ATOM 2217 C CA . SER A 1 272 ? -23.918 -11.836 13.810 1.00 43.84 272 SER A CA 1
ATOM 2218 C C . SER A 1 272 ? -25.169 -12.072 14.668 1.00 43.84 272 SER A C 1
ATOM 2220 O O . SER A 1 272 ? -26.256 -12.245 14.118 1.00 43.84 272 SER A O 1
ATOM 2222 N N . GLU A 1 273 ? -25.045 -11.973 15.997 1.00 45.47 273 GLU A N 1
ATOM 2223 C CA . GLU A 1 273 ? -26.170 -12.073 16.939 1.00 45.47 273 GLU A CA 1
ATOM 2224 C C . GLU A 1 273 ? -27.209 -10.954 16.714 1.00 45.47 273 GLU A C 1
ATOM 2226 O O . GLU A 1 273 ? -28.407 -11.228 16.582 1.00 45.47 273 GLU A O 1
ATOM 2231 N N . ARG A 1 274 ? -26.762 -9.696 16.570 1.00 44.34 274 ARG A N 1
ATOM 2232 C CA . ARG A 1 274 ? -27.657 -8.536 16.376 1.00 44.34 274 ARG A CA 1
ATOM 2233 C C . ARG A 1 274 ? -28.403 -8.578 15.041 1.00 44.34 274 ARG A C 1
ATOM 2235 O O . ARG A 1 274 ? -29.554 -8.142 14.963 1.00 44.34 274 ARG A O 1
ATOM 2242 N N . GLU A 1 275 ? -27.785 -9.110 13.988 1.00 49.00 275 GLU A N 1
ATOM 2243 C CA . GLU A 1 275 ? -28.467 -9.297 12.706 1.00 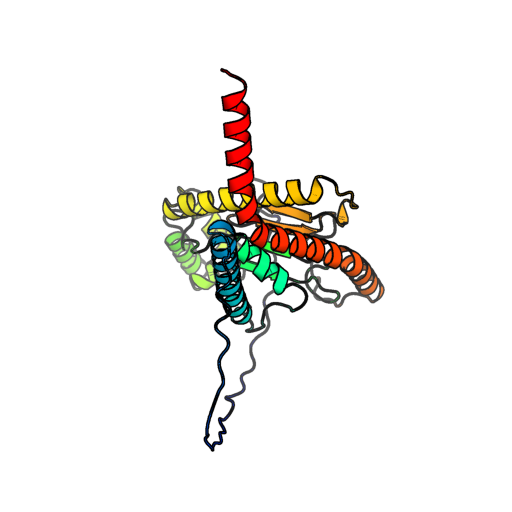49.00 275 GLU A CA 1
ATOM 2244 C C . GLU A 1 275 ? -29.489 -10.441 12.720 1.00 49.00 275 GLU A C 1
ATOM 2246 O O . GLU A 1 275 ? -30.503 -10.340 12.021 1.00 49.00 275 GLU A O 1
ATOM 2251 N N . SER A 1 276 ? -29.268 -11.503 13.505 1.00 47.56 276 SER A N 1
ATOM 2252 C CA . SER A 1 276 ? -30.279 -12.550 13.713 1.00 47.56 276 SER A CA 1
ATOM 2253 C C . SER A 1 276 ? -31.478 -12.043 14.521 1.00 47.56 276 SER A C 1
ATOM 2255 O O . SER A 1 276 ? -32.609 -12.152 14.046 1.00 47.56 276 SER A O 1
ATOM 2257 N N . GLU A 1 277 ? -31.258 -11.372 15.658 1.00 50.00 277 GLU A N 1
ATOM 2258 C CA . GLU A 1 277 ? -32.346 -10.812 16.481 1.00 50.00 277 GLU A CA 1
ATOM 2259 C C . GLU A 1 277 ? -33.203 -9.793 15.700 1.00 50.00 277 GLU A C 1
ATOM 2261 O O . GLU A 1 277 ? -34.434 -9.775 15.799 1.00 50.00 277 GLU A O 1
ATOM 2266 N N . SER A 1 278 ? -32.570 -8.978 14.847 1.00 47.50 278 SER A N 1
ATOM 2267 C CA . SER A 1 278 ? -33.241 -8.020 13.953 1.00 47.50 278 SER A CA 1
ATOM 2268 C C . SER A 1 278 ? -34.154 -8.690 12.909 1.00 47.50 278 SER A C 1
ATOM 2270 O O . SER A 1 278 ? -35.196 -8.134 12.534 1.00 47.50 278 SER A O 1
ATOM 2272 N N . LYS A 1 279 ? -33.800 -9.896 12.440 1.00 52.75 279 LYS A N 1
ATOM 2273 C CA . LYS A 1 279 ? -34.603 -10.684 11.486 1.00 52.75 279 LYS A CA 1
ATOM 2274 C C . LYS A 1 279 ? -35.792 -11.366 12.180 1.00 52.75 279 LYS A C 1
ATOM 2276 O O . LYS A 1 279 ? -36.900 -11.336 11.634 1.00 52.75 279 LYS A O 1
ATOM 2281 N N . ASP A 1 280 ? -35.622 -11.856 13.405 1.00 53.12 280 ASP A N 1
ATOM 2282 C CA . ASP A 1 280 ? -36.716 -12.455 14.185 1.00 53.12 280 ASP A CA 1
ATOM 2283 C C . ASP A 1 280 ? -37.752 -11.414 14.643 1.00 53.12 280 ASP A C 1
ATOM 2285 O O . ASP A 1 280 ? -38.960 -11.616 14.469 1.00 53.12 280 ASP A O 1
ATOM 2289 N N . LEU A 1 281 ? -37.312 -10.232 15.092 1.00 50.28 281 LEU A N 1
ATOM 2290 C CA . LEU A 1 281 ? -38.200 -9.110 15.441 1.00 50.28 281 LEU A CA 1
ATOM 2291 C C . LEU A 1 281 ? -39.050 -8.608 14.259 1.00 50.28 281 LEU A C 1
ATOM 2293 O O . LEU A 1 281 ? -40.179 -8.146 14.455 1.00 50.28 281 LEU A O 1
ATOM 2297 N N . LYS A 1 282 ? -38.545 -8.709 13.021 1.00 54.66 282 LYS A N 1
ATOM 2298 C CA . LYS A 1 282 ? -39.318 -8.409 11.799 1.00 54.66 282 LYS A CA 1
ATOM 2299 C C . LYS A 1 282 ? -40.302 -9.519 11.422 1.00 54.66 282 LYS A C 1
ATOM 2301 O O . LYS A 1 282 ? -41.290 -9.231 10.746 1.00 54.66 282 LYS A O 1
ATOM 2306 N N . THR A 1 283 ? -40.058 -10.750 11.863 1.00 56.06 283 THR A N 1
ATOM 2307 C CA . THR A 1 283 ? -40.918 -11.909 11.586 1.00 56.06 283 THR A CA 1
ATOM 2308 C C . THR A 1 283 ? -42.092 -11.971 12.566 1.00 56.06 283 THR A C 1
ATOM 2310 O O . THR A 1 283 ? -43.232 -12.139 12.138 1.00 56.06 283 THR A O 1
ATOM 2313 N N . MET A 1 284 ? -41.866 -11.692 13.857 1.00 52.62 284 MET A N 1
ATOM 2314 C CA . MET A 1 284 ? -42.939 -11.650 14.868 1.00 52.62 284 MET A CA 1
ATOM 2315 C C . MET A 1 284 ? -43.935 -10.486 14.710 1.00 52.62 284 MET A C 1
ATOM 2317 O O . MET A 1 284 ? -44.992 -10.508 15.328 1.00 52.62 284 MET A O 1
ATOM 2321 N N . ARG A 1 285 ? -43.640 -9.474 13.880 1.00 54.59 285 ARG A N 1
ATOM 2322 C CA . ARG A 1 285 ? -44.573 -8.372 13.552 1.00 54.59 285 ARG A CA 1
ATOM 2323 C C . ARG A 1 285 ? -45.426 -8.624 12.295 1.00 54.59 285 ARG A C 1
ATOM 2325 O O . ARG A 1 285 ? -46.049 -7.690 11.794 1.00 54.59 285 ARG A O 1
ATOM 2332 N N . LYS A 1 286 ? -45.416 -9.848 11.751 1.00 50.78 286 LYS A N 1
ATOM 2333 C CA . LYS A 1 286 ? -46.177 -10.254 10.549 1.00 50.78 286 LYS A CA 1
ATOM 2334 C C . LYS A 1 286 ? -47.189 -11.387 10.794 1.00 50.78 286 LYS A C 1
ATOM 2336 O O . LYS A 1 286 ? -47.717 -11.931 9.824 1.00 50.78 286 LYS A O 1
ATOM 2341 N N . LEU A 1 287 ? -47.451 -11.718 12.058 1.00 45.16 287 LEU A N 1
ATOM 2342 C CA . LEU A 1 287 ? -48.503 -12.630 12.523 1.00 45.16 287 LEU A CA 1
ATOM 2343 C C . LEU A 1 287 ? -49.502 -11.851 13.390 1.00 45.16 287 LEU A C 1
ATOM 2345 O O . LEU A 1 287 ? -50.698 -12.201 13.320 1.00 45.16 287 LEU A O 1
#

Mean predicted aligned error: 12.52 Å

Solvent-accessible surface area (backbone atoms only — not comparable to full-atom values): 17165 Å² total; per-residue (Å²): 130,90,81,71,86,83,71,89,88,78,85,84,82,84,85,88,84,89,84,82,87,85,83,88,87,85,83,90,87,91,80,88,81,92,84,87,84,88,78,90,76,83,73,83,68,51,76,70,56,55,49,55,53,49,54,52,49,53,55,47,53,56,48,51,52,44,45,56,55,55,71,70,41,53,50,102,83,69,46,61,67,51,80,89,37,41,67,43,55,39,29,37,45,69,66,72,37,45,69,78,49,72,44,59,38,36,56,84,51,90,46,39,47,37,34,43,27,36,31,52,83,82,74,59,99,43,55,25,54,60,32,67,59,29,25,43,54,35,8,65,74,73,74,52,49,44,68,52,20,71,32,85,84,42,55,71,42,27,52,52,18,51,62,57,17,69,74,43,59,65,27,72,64,30,58,52,46,42,56,45,26,56,51,49,50,52,52,48,51,56,51,52,52,60,66,46,68,86,58,87,73,56,70,52,44,33,77,40,77,52,82,53,94,64,34,33,34,43,28,37,29,57,85,65,74,51,90,71,78,76,82,85,64,84,72,51,73,69,53,31,49,56,27,44,63,42,38,69,50,35,50,53,46,54,50,50,51,30,48,52,42,45,52,46,54,70,48,61,72,64,50,60,59,55,56,50,54,56,52,51,60,60,51,70,74,74,118

Secondary structure (DSSP, 8-state):
-TTSSSS---PPPPPP----PPPP----------------------HHHHHHHHHHHHHHHHHHHHHHHHHT-B-TTSPBPPTTTHHHHHHHHHTT--EEEEE---SSSS-SS-EEEE--SS--S-SBTTHHHHHHHHHHHHTS-HHHHHTTTSHHHHHHHHHHHTTSPBPHHHHHHHHHHHHHHHHHHHHHHHHHTT----TTTSEEEEE-SS-EEEEE-STTSS-----SSPPPHHHHHHHHHHHHHHHHHHHHHHHHHHHHHHHTHHHHHHHHHHHHHHHTT--

Nearest PDB structures (foldseek):
  1rq0-assembly1_C  TM=3.523E-01  e=6.041E+00  Thermotoga maritima
  6ch2-assembly2_E  TM=3.006E-01  e=6.745E+00  Salmonella enterica subsp. enterica serovar Typhimurium str. LT2

Organism: NCBI:txid1974509

Foldseek 3Di:
DVPPPADDDDDDDDDDDDDDDDDDDDDDDDDDDDDDDDDPPPDPDDPVRVVLVV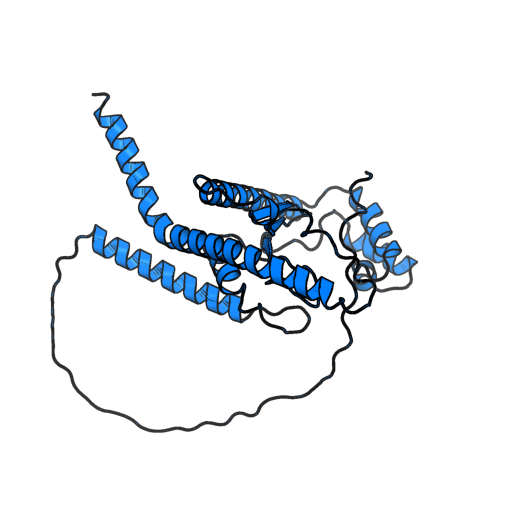VLVVLVVVLVVLLVVQQCDDDPVRHHDDPLCSLVQSLCVLLVFHFDDWDLADLWDDFLKTKTKGFFPPADPFQFVCLLVLLCVLCVVVVHDSVCLCDCPPVVSVVSSCVVRVVGHTDPRNVVRLVVQVVSVVSVVVLLCVLCVPDDDDQQQRWDWADDRRMIMTIRDDPRPHGDPPPVDTDDPVSSVVSVVSSVRNSVSSVSSSVSSVCCSSCVVVVVVVVVVVVVVVVVVPD

Radius of gyration: 25.41 Å; Cα contacts (8 Å, |Δi|>4): 286; chains: 1; bounding box: 79×54×75 Å